Protein AF-A0A1V6HAG7-F1 (afdb_monomer_lite)

Structure (mmCIF, N/CA/C/O backbone):
data_AF-A0A1V6HAG7-F1
#
_entry.id   AF-A0A1V6HAG7-F1
#
loop_
_atom_site.group_PDB
_atom_site.id
_atom_site.type_symbol
_atom_site.label_atom_id
_atom_site.label_alt_id
_atom_site.label_comp_id
_atom_site.label_asym_id
_atom_site.label_entity_id
_atom_site.label_seq_id
_atom_site.pdbx_PDB_ins_code
_atom_site.Cartn_x
_atom_site.Cartn_y
_atom_site.Cartn_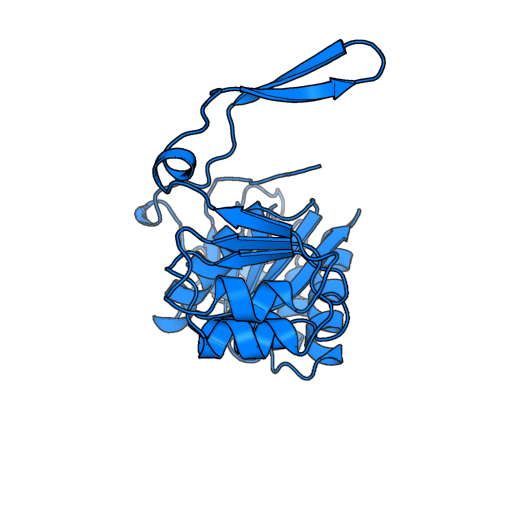z
_atom_site.occupancy
_atom_site.B_iso_or_equiv
_atom_site.auth_seq_id
_atom_site.auth_comp_id
_atom_site.auth_asym_id
_atom_site.auth_atom_id
_atom_site.pdbx_PDB_model_num
ATOM 1 N N . MET A 1 1 ? 1.967 -13.524 -14.802 1.00 94.62 1 MET A N 1
ATOM 2 C CA . MET A 1 1 ? 2.417 -12.164 -14.420 1.00 94.62 1 MET A CA 1
ATOM 3 C C . MET A 1 1 ? 1.521 -11.091 -15.021 1.00 94.62 1 MET A C 1
ATOM 5 O O . MET A 1 1 ? 1.186 -10.148 -14.314 1.00 94.62 1 MET A O 1
ATOM 9 N N . ALA A 1 2 ? 1.073 -11.271 -16.266 1.00 97.88 2 ALA A N 1
ATOM 10 C CA . ALA A 1 2 ? 0.109 -10.406 -16.941 1.00 97.88 2 ALA A CA 1
ATOM 11 C C . ALA A 1 2 ? -1.097 -10.005 -16.071 1.00 97.88 2 ALA A C 1
ATOM 13 O O . ALA A 1 2 ? -1.447 -8.830 -16.020 1.00 97.88 2 ALA A O 1
ATOM 14 N N . GLU A 1 3 ? -1.692 -10.945 -15.329 1.00 98.12 3 GLU A N 1
ATOM 15 C CA . GLU A 1 3 ? -2.790 -10.643 -14.402 1.00 98.12 3 GLU A CA 1
ATOM 16 C C . GLU A 1 3 ? -2.388 -9.638 -13.309 1.00 98.12 3 GLU A C 1
ATOM 18 O O . GLU A 1 3 ? -3.098 -8.664 -13.091 1.00 98.12 3 GLU A O 1
ATOM 23 N N . ALA A 1 4 ? -1.228 -9.813 -12.666 1.00 98.12 4 ALA A N 1
ATOM 24 C CA . ALA A 1 4 ? -0.738 -8.873 -11.656 1.00 98.12 4 ALA A CA 1
ATOM 25 C C . ALA A 1 4 ? -0.495 -7.476 -12.250 1.00 98.12 4 ALA A C 1
ATOM 27 O O . ALA A 1 4 ? -0.837 -6.477 -11.622 1.00 98.12 4 ALA A O 1
ATOM 28 N N . TYR A 1 5 ? 0.030 -7.400 -13.480 1.00 98.25 5 TYR A N 1
ATOM 29 C CA . TYR A 1 5 ? 0.183 -6.126 -14.187 1.00 98.25 5 TYR A CA 1
ATOM 30 C C . TYR A 1 5 ? -1.168 -5.452 -14.456 1.00 98.25 5 TYR A C 1
ATOM 32 O O . TYR A 1 5 ? -1.306 -4.263 -14.183 1.00 98.25 5 TYR A O 1
ATOM 40 N N . ARG A 1 6 ? -2.175 -6.196 -14.941 1.00 98.25 6 ARG A N 1
ATOM 41 C CA . ARG A 1 6 ? -3.526 -5.652 -15.175 1.00 98.25 6 ARG A CA 1
ATOM 42 C C . ARG A 1 6 ? -4.122 -5.093 -13.889 1.00 98.25 6 ARG A C 1
ATOM 44 O O . ARG A 1 6 ? -4.543 -3.946 -13.881 1.00 98.25 6 ARG A O 1
ATOM 51 N N . LYS A 1 7 ? -4.053 -5.854 -12.794 1.00 98.25 7 LYS A N 1
ATOM 52 C CA . LYS A 1 7 ? -4.546 -5.420 -11.480 1.00 98.25 7 LYS A CA 1
ATOM 53 C C . LYS A 1 7 ? -3.837 -4.161 -10.979 1.00 98.25 7 LYS A C 1
ATOM 55 O O . LYS A 1 7 ? -4.490 -3.249 -10.488 1.00 98.25 7 LYS A O 1
ATOM 60 N N . ALA A 1 8 ? -2.513 -4.088 -11.128 1.00 98.12 8 ALA A N 1
ATOM 61 C CA . ALA A 1 8 ? -1.752 -2.897 -10.763 1.00 98.12 8 ALA A CA 1
ATOM 62 C C . ALA A 1 8 ? -2.139 -1.687 -11.631 1.00 98.12 8 ALA A C 1
ATOM 64 O O . ALA A 1 8 ? -2.351 -0.603 -11.094 1.00 98.12 8 ALA A O 1
ATOM 65 N N . TYR A 1 9 ? -2.279 -1.879 -12.947 1.00 97.94 9 TYR A N 1
ATOM 66 C CA . TYR A 1 9 ? -2.692 -0.834 -13.885 1.00 97.94 9 TYR A CA 1
ATOM 67 C C . TYR A 1 9 ? -4.119 -0.327 -13.622 1.00 97.94 9 TYR A C 1
ATOM 69 O O . TYR A 1 9 ? -4.367 0.871 -13.713 1.00 97.94 9 TYR A O 1
ATOM 77 N N . GLU A 1 10 ? -5.042 -1.213 -13.247 1.00 97.62 10 GLU A N 1
ATOM 78 C CA . GLU A 1 10 ? -6.430 -0.864 -12.924 1.00 97.62 10 GLU A CA 1
ATOM 79 C C . GLU A 1 10 ? -6.540 0.082 -11.721 1.00 97.62 10 GLU A C 1
ATOM 81 O O . GLU A 1 10 ? -7.470 0.881 -11.687 1.00 97.62 10 GLU A O 1
ATOM 86 N N . THR A 1 11 ? -5.592 0.049 -10.770 1.00 98.06 11 THR A N 1
ATOM 87 C CA . THR A 1 11 ? -5.546 0.966 -9.607 1.00 98.06 11 THR A CA 1
ATOM 88 C C . THR A 1 11 ? -5.726 2.430 -10.019 1.00 98.06 11 THR A C 1
ATOM 90 O O . THR A 1 11 ? -6.477 3.180 -9.400 1.00 98.06 11 THR A O 1
ATOM 93 N N . ASP A 1 12 ? -5.014 2.833 -11.070 1.00 97.69 12 ASP A N 1
ATOM 94 C CA . ASP A 1 12 ? -5.058 4.163 -11.662 1.00 97.69 12 ASP A CA 1
ATOM 95 C C . ASP A 1 12 ? -4.618 4.039 -13.118 1.00 97.69 12 ASP A C 1
ATOM 97 O O . ASP A 1 12 ? -3.440 3.831 -13.401 1.00 97.69 12 ASP A O 1
ATOM 101 N N . THR A 1 13 ? -5.557 4.162 -14.052 1.00 96.50 13 THR A N 1
ATOM 102 C CA . THR A 1 13 ? -5.266 3.963 -15.477 1.00 96.50 13 THR A CA 1
ATOM 103 C C . THR A 1 13 ? -4.671 5.199 -16.158 1.00 96.50 13 THR A C 1
ATOM 105 O O . THR A 1 13 ? -4.275 5.117 -17.324 1.00 96.50 13 THR A O 1
ATOM 108 N N . GLU A 1 14 ? -4.610 6.343 -15.465 1.00 95.56 14 GLU A N 1
ATOM 109 C CA . GLU A 1 14 ? -4.112 7.618 -15.997 1.00 95.56 14 GLU A CA 1
ATOM 110 C C . GLU A 1 14 ? -2.651 7.883 -15.602 1.00 95.56 14 GLU A C 1
ATOM 112 O O . GLU A 1 14 ? -1.826 8.212 -16.455 1.00 95.56 14 GLU A O 1
ATOM 117 N N . ALA A 1 15 ? -2.312 7.729 -14.319 1.00 94.94 15 ALA A N 1
ATOM 118 C CA . ALA A 1 15 ? -0.989 8.056 -13.777 1.00 94.94 15 ALA A CA 1
ATOM 119 C C . ALA A 1 15 ? 0.197 7.247 -14.356 1.00 94.94 15 ALA A C 1
ATOM 121 O O . ALA A 1 15 ? 1.296 7.799 -14.426 1.00 94.94 15 ALA A O 1
ATOM 122 N N . PRO A 1 16 ? 0.043 5.979 -14.793 1.00 94.06 16 PRO A N 1
ATOM 123 C CA . PRO A 1 16 ? 1.151 5.186 -15.332 1.00 94.06 16 PRO A CA 1
ATOM 124 C C . PRO A 1 16 ? 1.715 5.670 -16.676 1.00 94.06 16 PRO A C 1
ATOM 126 O O . PRO A 1 16 ? 2.726 5.127 -17.129 1.00 94.06 16 PRO A O 1
ATOM 129 N N . PHE A 1 17 ? 1.101 6.657 -17.340 1.00 94.12 17 PHE A N 1
ATOM 130 C CA . PHE A 1 17 ? 1.653 7.239 -18.564 1.00 94.12 17 PHE A CA 1
ATOM 131 C C . PHE A 1 17 ? 2.986 7.949 -18.274 1.00 94.12 17 PHE A C 1
ATOM 133 O O . PHE A 1 17 ? 3.044 8.906 -17.509 1.00 94.12 17 PHE A O 1
ATOM 140 N N . GLY A 1 18 ? 4.069 7.482 -18.899 1.00 94.00 18 GLY A N 1
ATOM 141 C CA . GLY A 1 18 ? 5.434 7.924 -18.589 1.00 94.00 18 GLY A CA 1
ATOM 142 C C . GLY A 1 18 ? 6.008 7.287 -17.321 1.00 94.00 18 GLY A C 1
ATOM 143 O O . GLY A 1 18 ? 7.061 7.694 -16.842 1.00 94.00 18 GLY A O 1
ATOM 144 N N . GLY A 1 19 ? 5.327 6.278 -16.778 1.00 95.88 19 GLY A N 1
ATOM 145 C CA . GLY A 1 19 ? 5.698 5.625 -15.535 1.00 95.88 19 GLY A CA 1
ATOM 146 C C . GLY A 1 19 ? 6.875 4.657 -15.653 1.00 95.88 19 GLY A C 1
ATOM 147 O O . GLY A 1 19 ? 7.455 4.420 -16.721 1.00 95.88 19 GLY A O 1
ATOM 148 N N . ILE A 1 20 ? 7.184 4.063 -14.502 1.00 98.00 20 ILE A N 1
ATOM 149 C CA . ILE A 1 20 ? 8.205 3.036 -14.308 1.00 98.00 20 ILE A CA 1
ATOM 150 C C . ILE A 1 20 ? 7.493 1.741 -13.925 1.00 98.00 20 ILE A C 1
ATOM 152 O O . ILE A 1 20 ? 6.668 1.737 -13.013 1.00 98.00 20 ILE A O 1
ATOM 156 N N . VAL A 1 21 ? 7.826 0.643 -14.600 1.00 97.94 21 VAL A N 1
ATOM 157 C CA . VAL A 1 21 ? 7.318 -0.692 -14.266 1.00 97.94 21 VAL A CA 1
ATOM 158 C C . VAL A 1 21 ? 8.463 -1.543 -13.744 1.00 97.94 21 VAL A C 1
ATOM 160 O O . VAL A 1 21 ? 9.505 -1.653 -14.389 1.00 97.94 21 VAL A O 1
ATOM 163 N N . ILE A 1 22 ? 8.254 -2.165 -12.588 1.00 97.25 22 ILE A N 1
ATOM 164 C CA . ILE A 1 22 ? 9.189 -3.112 -11.981 1.00 97.25 22 ILE A CA 1
ATOM 165 C C . ILE A 1 22 ? 8.466 -4.448 -11.835 1.00 97.25 22 ILE A C 1
ATOM 167 O O . ILE A 1 22 ? 7.352 -4.491 -11.312 1.00 97.25 22 ILE A O 1
ATOM 171 N N . VAL A 1 23 ? 9.087 -5.531 -12.295 1.00 97.12 23 VAL A N 1
ATOM 172 C CA . VAL A 1 23 ? 8.586 -6.901 -12.113 1.00 97.12 23 VAL A CA 1
ATOM 173 C C . VAL A 1 23 ? 9.573 -7.715 -11.289 1.00 97.12 23 VAL A C 1
ATOM 175 O O . VAL A 1 23 ? 10.771 -7.469 -11.338 1.00 97.12 23 VAL A O 1
ATOM 178 N N . ASN A 1 24 ? 9.072 -8.699 -10.541 1.00 95.12 24 ASN A N 1
ATOM 179 C CA . ASN A 1 24 ? 9.872 -9.556 -9.660 1.00 95.12 24 ASN A CA 1
ATOM 180 C C . ASN A 1 24 ? 10.051 -10.986 -10.195 1.00 95.12 24 ASN A C 1
ATOM 182 O O . ASN A 1 24 ? 10.318 -11.908 -9.429 1.00 95.12 24 ASN A O 1
ATOM 186 N N . ARG A 1 25 ? 9.844 -11.193 -11.497 1.00 95.75 25 ARG A N 1
ATOM 187 C CA . ARG A 1 25 ? 10.037 -12.456 -12.228 1.00 95.75 25 ARG A CA 1
ATOM 188 C C . ARG A 1 25 ? 10.546 -12.131 -13.637 1.00 95.75 25 ARG A C 1
ATOM 190 O O . ARG A 1 25 ? 10.358 -10.989 -14.061 1.00 95.75 25 ARG A O 1
ATOM 197 N N . PRO A 1 26 ? 11.182 -13.081 -14.351 1.00 97.00 26 PRO A N 1
ATOM 198 C CA . PRO A 1 26 ? 11.557 -12.883 -15.750 1.00 97.00 26 PRO A CA 1
ATOM 199 C C . PRO A 1 26 ? 10.390 -12.314 -16.561 1.00 97.00 26 PRO A C 1
ATOM 201 O O . PRO A 1 26 ? 9.276 -12.825 -16.458 1.00 97.00 26 PRO A O 1
ATOM 204 N N . LEU A 1 27 ? 10.630 -11.228 -17.303 1.00 98.44 27 LEU A N 1
ATOM 205 C CA . LEU A 1 27 ? 9.587 -10.541 -18.056 1.00 98.44 27 LEU A CA 1
ATOM 206 C C . LEU A 1 27 ? 9.185 -11.367 -19.283 1.00 98.44 27 LEU A C 1
ATOM 208 O O . LEU A 1 27 ? 9.997 -11.500 -20.197 1.00 98.44 27 LEU A O 1
ATOM 212 N N . ASP A 1 28 ? 7.944 -11.862 -19.295 1.00 98.31 28 ASP A N 1
ATOM 213 C CA . ASP A 1 28 ? 7.335 -12.615 -20.397 1.00 98.31 28 ASP A CA 1
ATOM 214 C C . ASP A 1 28 ? 6.752 -11.704 -21.498 1.00 98.31 28 ASP A C 1
ATOM 216 O O . ASP A 1 28 ? 6.479 -10.514 -21.286 1.00 98.31 28 ASP A O 1
ATOM 220 N N . LEU A 1 29 ? 6.566 -12.258 -22.703 1.00 98.12 29 LEU A N 1
ATOM 221 C CA . LEU A 1 29 ? 6.081 -11.505 -23.869 1.00 98.12 29 LEU A CA 1
ATOM 222 C C . LEU A 1 29 ? 4.632 -11.017 -23.707 1.00 98.12 29 LEU A C 1
ATOM 224 O O . LEU A 1 29 ? 4.286 -9.941 -24.204 1.00 98.12 29 LEU A O 1
ATOM 228 N N . GLU A 1 30 ? 3.788 -11.774 -23.004 1.00 98.12 30 GLU A N 1
ATOM 229 C CA . GLU A 1 30 ? 2.392 -11.404 -22.747 1.00 98.12 30 GLU A CA 1
ATOM 230 C C . GLU A 1 30 ? 2.322 -10.108 -21.923 1.00 98.12 30 GLU A C 1
ATOM 232 O O . GLU A 1 30 ? 1.703 -9.121 -22.326 1.00 98.12 30 GLU A O 1
ATOM 237 N N . THR A 1 31 ? 3.032 -10.076 -20.799 1.00 98.38 31 THR A N 1
ATOM 238 C CA . THR A 1 31 ? 3.127 -8.930 -19.895 1.00 98.38 31 THR A CA 1
ATOM 239 C C . THR A 1 31 ? 3.835 -7.765 -20.580 1.00 98.38 31 THR A C 1
ATOM 241 O O . THR A 1 31 ? 3.363 -6.631 -20.502 1.00 98.38 31 THR A O 1
ATOM 244 N N . ALA A 1 32 ? 4.924 -8.025 -21.310 1.00 98.12 32 ALA A N 1
ATOM 245 C CA . ALA A 1 32 ? 5.619 -7.005 -22.092 1.00 98.12 32 ALA A CA 1
ATOM 246 C C . ALA A 1 32 ? 4.696 -6.337 -23.122 1.00 98.12 32 ALA A C 1
ATOM 248 O O . ALA A 1 32 ? 4.765 -5.121 -23.315 1.00 98.12 32 ALA A O 1
ATOM 249 N N . THR A 1 33 ? 3.807 -7.107 -23.755 1.00 97.88 33 THR A N 1
ATOM 250 C CA . THR A 1 33 ? 2.808 -6.586 -24.697 1.00 97.88 33 THR A CA 1
ATOM 251 C C . THR A 1 33 ? 1.827 -5.649 -24.003 1.00 97.88 33 THR A C 1
ATOM 253 O O . THR A 1 33 ? 1.566 -4.561 -24.516 1.00 97.88 33 THR A O 1
ATOM 256 N N . LEU A 1 34 ? 1.344 -6.015 -22.811 1.00 97.88 34 LEU A N 1
ATOM 257 C CA . LEU A 1 34 ? 0.463 -5.155 -22.017 1.00 97.88 34 LEU A CA 1
ATOM 258 C C . LEU A 1 34 ? 1.147 -3.849 -21.609 1.00 97.88 34 LEU A C 1
ATOM 260 O O . LEU A 1 34 ? 0.578 -2.783 -21.831 1.00 97.88 34 LEU A O 1
ATOM 264 N N . ILE A 1 35 ? 2.386 -3.920 -21.110 1.00 97.06 35 ILE A N 1
ATOM 265 C CA . ILE A 1 35 ? 3.185 -2.730 -20.778 1.00 97.06 35 ILE A CA 1
ATOM 266 C C . ILE A 1 35 ? 3.370 -1.846 -22.016 1.00 97.06 35 ILE A C 1
ATOM 268 O O . ILE A 1 35 ? 3.290 -0.624 -21.942 1.00 97.06 35 ILE A O 1
ATOM 272 N N . ASN A 1 36 ? 3.587 -2.450 -23.186 1.00 95.88 36 ASN A N 1
ATOM 273 C CA . ASN A 1 36 ? 3.845 -1.717 -24.420 1.00 95.88 36 ASN A CA 1
ATOM 274 C C . ASN A 1 36 ? 2.624 -0.981 -25.000 1.00 95.88 36 ASN A C 1
ATOM 276 O O . ASN A 1 36 ? 2.814 -0.098 -25.842 1.00 95.88 36 ASN A O 1
ATOM 280 N N . ASN A 1 37 ? 1.408 -1.303 -24.551 1.00 94.94 37 ASN A N 1
ATOM 281 C CA . ASN A 1 37 ? 0.197 -0.566 -24.925 1.00 94.94 37 ASN A CA 1
ATOM 282 C C . ASN A 1 37 ? 0.165 0.848 -24.330 1.00 94.94 37 ASN A C 1
ATOM 284 O O . ASN A 1 37 ? -0.592 1.696 -24.797 1.00 94.94 37 ASN A O 1
ATOM 288 N N . ILE A 1 38 ? 1.011 1.112 -23.335 1.00 94.00 38 ILE A N 1
ATOM 289 C CA . ILE A 1 38 ? 1.117 2.389 -22.645 1.00 94.00 38 ILE A CA 1
ATOM 290 C C . ILE A 1 38 ? 2.524 2.936 -22.867 1.00 94.00 38 ILE A C 1
ATOM 292 O O . ILE A 1 38 ? 3.506 2.206 -23.043 1.00 94.00 38 ILE A O 1
ATOM 296 N N . PHE A 1 39 ? 2.644 4.258 -22.906 1.00 94.62 39 PHE A N 1
ATOM 297 C CA . PHE A 1 39 ? 3.960 4.871 -22.859 1.00 94.62 39 PHE A CA 1
ATOM 298 C C . PHE A 1 39 ? 4.580 4.623 -21.474 1.00 94.62 39 PHE A C 1
ATOM 300 O O . PHE A 1 39 ? 4.105 5.153 -20.476 1.00 94.62 39 PHE A O 1
ATOM 307 N N . THR A 1 40 ? 5.638 3.815 -21.425 1.00 96.38 40 THR A N 1
ATOM 308 C CA . THR A 1 40 ? 6.390 3.475 -20.206 1.00 96.38 40 THR A CA 1
ATOM 309 C C . THR A 1 40 ? 7.852 3.824 -20.430 1.00 96.38 40 THR A C 1
ATOM 311 O O . THR A 1 40 ? 8.455 3.342 -21.398 1.00 96.38 40 THR A O 1
ATOM 314 N N . GLU A 1 41 ? 8.413 4.657 -19.553 1.00 96.69 41 GLU A N 1
ATOM 315 C CA . GLU A 1 41 ? 9.782 5.155 -19.693 1.00 96.69 41 GLU A CA 1
ATOM 316 C C . GLU A 1 41 ? 10.822 4.103 -19.328 1.00 96.69 41 GLU A C 1
ATOM 318 O O . GLU A 1 41 ? 11.815 3.948 -20.043 1.00 96.69 41 GLU A O 1
ATOM 323 N N . ILE A 1 42 ? 10.600 3.396 -18.218 1.00 98.19 42 ILE A N 1
ATOM 324 C CA . ILE A 1 42 ? 11.563 2.452 -17.652 1.00 98.19 42 ILE A CA 1
ATOM 325 C C . ILE A 1 42 ? 10.858 1.137 -17.329 1.00 98.19 42 ILE A C 1
ATOM 327 O O . ILE A 1 42 ? 9.807 1.130 -16.690 1.00 98.19 42 ILE A O 1
ATOM 331 N N . ILE A 1 43 ? 11.460 0.028 -17.752 1.00 98.31 43 ILE A N 1
ATOM 332 C CA . ILE A 1 43 ? 11.069 -1.321 -17.342 1.00 98.31 43 ILE A CA 1
ATOM 333 C C . ILE A 1 43 ? 12.259 -1.963 -16.639 1.00 98.31 43 ILE A C 1
ATOM 335 O O . ILE A 1 43 ? 13.350 -2.033 -17.206 1.00 98.31 43 ILE A O 1
ATOM 339 N N . ILE A 1 44 ? 12.036 -2.423 -15.413 1.00 97.94 44 ILE A N 1
ATOM 340 C CA . ILE A 1 44 ? 13.039 -3.053 -14.558 1.00 97.94 44 ILE A CA 1
ATOM 341 C C . ILE A 1 44 ? 12.608 -4.499 -14.300 1.00 97.94 44 ILE A C 1
ATOM 343 O O . ILE A 1 44 ? 11.498 -4.737 -13.824 1.00 97.94 44 ILE A O 1
ATOM 347 N N . ALA A 1 45 ? 13.462 -5.465 -14.631 1.00 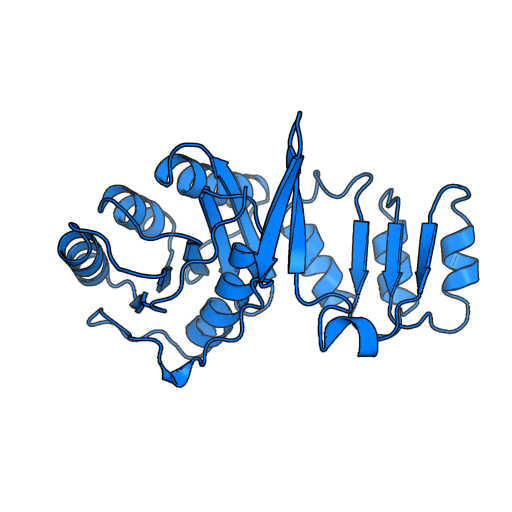97.38 45 ALA A N 1
ATOM 348 C CA . ALA A 1 45 ? 13.156 -6.889 -14.498 1.00 97.38 45 ALA A CA 1
ATOM 349 C C . ALA A 1 45 ? 14.402 -7.692 -14.092 1.00 97.38 45 ALA A C 1
ATOM 351 O O . ALA A 1 45 ? 15.514 -7.300 -14.453 1.00 97.38 45 ALA A O 1
ATOM 352 N N . PRO A 1 46 ? 14.246 -8.831 -13.392 1.00 96.62 46 PRO A N 1
ATOM 353 C CA . PRO A 1 46 ? 15.371 -9.690 -13.033 1.00 96.62 46 PRO A CA 1
ATOM 354 C C . PRO A 1 46 ? 15.873 -10.535 -14.208 1.00 96.62 46 PRO A C 1
ATOM 356 O O . PRO A 1 46 ? 16.905 -11.174 -14.114 1.00 96.62 46 PRO A O 1
ATOM 359 N N . ALA A 1 47 ? 15.109 -10.599 -15.297 1.00 97.12 47 ALA A N 1
ATOM 360 C CA . ALA A 1 47 ? 15.487 -11.185 -16.575 1.00 97.12 47 ALA A CA 1
ATOM 361 C C . ALA A 1 47 ? 14.445 -10.775 -17.623 1.00 97.12 47 ALA A C 1
ATOM 363 O O . ALA A 1 47 ? 13.336 -10.360 -17.278 1.00 97.12 47 ALA A O 1
ATOM 364 N N . PHE A 1 48 ? 14.781 -10.937 -18.898 1.00 98.06 48 PHE A N 1
ATOM 365 C CA . PHE A 1 48 ? 13.849 -10.809 -20.015 1.00 98.06 48 PHE A CA 1
ATOM 366 C C . PHE A 1 48 ? 13.829 -12.142 -20.760 1.00 98.06 48 PHE A C 1
ATOM 368 O O . PHE A 1 48 ? 14.892 -12.672 -21.083 1.00 98.06 48 PHE A O 1
ATOM 375 N N . GLU A 1 49 ? 12.642 -12.688 -21.013 1.00 97.88 49 GLU A N 1
ATOM 376 C CA . GLU A 1 49 ? 12.501 -13.906 -21.814 1.00 97.88 49 GLU A CA 1
ATOM 377 C C . GLU A 1 49 ? 12.963 -13.685 -23.272 1.00 97.88 49 GLU A C 1
ATOM 379 O O . GLU A 1 49 ? 13.129 -12.532 -23.704 1.00 97.88 49 GLU A O 1
ATOM 384 N N . PRO A 1 50 ? 13.192 -14.764 -24.053 1.00 97.00 50 PRO A N 1
ATOM 385 C CA . PRO A 1 50 ? 13.525 -14.650 -25.470 1.00 97.00 50 PRO A CA 1
ATOM 386 C C . PRO A 1 50 ? 12.576 -13.702 -26.214 1.00 97.00 50 PRO A C 1
ATOM 388 O O . PRO A 1 50 ? 11.384 -13.637 -25.925 1.00 97.00 50 PRO A O 1
ATOM 391 N N . ASP A 1 51 ? 13.125 -12.927 -27.148 1.00 94.94 51 ASP A N 1
ATOM 392 C CA . ASP A 1 51 ? 12.415 -11.946 -27.984 1.00 94.94 51 ASP A CA 1
ATOM 393 C C . ASP A 1 51 ? 11.772 -10.744 -27.257 1.00 94.94 51 ASP A C 1
ATOM 395 O O . ASP A 1 51 ? 11.459 -9.739 -27.903 1.00 94.94 51 ASP A O 1
ATOM 399 N N . VAL A 1 52 ? 11.647 -10.757 -25.924 1.00 97.94 52 VAL A N 1
ATOM 400 C CA . VAL A 1 52 ? 11.031 -9.660 -25.153 1.00 97.94 52 VAL A CA 1
ATOM 401 C C . VAL A 1 52 ? 11.836 -8.372 -25.262 1.00 97.94 52 VAL A C 1
ATOM 403 O O . VAL A 1 52 ? 11.278 -7.296 -25.487 1.00 97.94 52 VAL A O 1
ATOM 406 N N . THR A 1 53 ? 13.160 -8.467 -25.157 1.00 96.69 53 THR A N 1
ATOM 407 C CA . THR A 1 53 ? 14.046 -7.303 -25.283 1.00 96.69 53 THR A CA 1
ATOM 408 C C . THR A 1 53 ? 13.910 -6.648 -26.661 1.00 96.69 53 THR A C 1
ATOM 410 O O . THR A 1 53 ? 13.741 -5.431 -26.751 1.00 96.69 53 THR A O 1
ATOM 413 N N . GLU A 1 54 ? 13.924 -7.438 -27.737 1.00 96.44 54 GLU A N 1
ATOM 414 C CA . GLU A 1 54 ? 13.793 -6.929 -29.108 1.00 96.44 54 GLU A CA 1
ATOM 415 C C . GLU A 1 54 ? 12.395 -6.361 -29.378 1.00 96.44 54 GLU A C 1
ATOM 417 O O . GLU A 1 54 ? 12.250 -5.307 -30.003 1.00 96.44 54 GLU A O 1
ATOM 422 N N . PHE A 1 55 ? 11.354 -6.987 -28.824 1.00 97.75 55 PHE A N 1
ATOM 423 C CA . PHE A 1 55 ? 10.001 -6.444 -28.846 1.00 97.75 55 PHE A CA 1
ATOM 424 C C . PHE A 1 55 ? 9.920 -5.070 -28.163 1.00 97.75 55 PHE A C 1
ATOM 426 O O . PHE A 1 55 ? 9.381 -4.120 -28.740 1.00 97.75 55 PHE A O 1
ATOM 433 N N . LEU A 1 56 ? 10.483 -4.933 -26.959 1.00 96.94 56 LEU A N 1
ATOM 434 C CA . LEU A 1 56 ? 10.408 -3.702 -26.173 1.00 96.94 56 LEU A CA 1
ATOM 435 C C . LEU A 1 56 ? 11.283 -2.573 -26.738 1.00 96.94 56 LEU A C 1
ATOM 437 O O . LEU A 1 56 ? 10.896 -1.406 -26.613 1.00 96.94 56 LEU A O 1
ATOM 441 N N . LYS A 1 57 ? 12.403 -2.900 -27.400 1.00 94.50 57 LYS A N 1
ATOM 442 C CA . LYS A 1 57 ? 13.305 -1.947 -28.078 1.00 94.50 57 LYS A CA 1
ATOM 443 C C . LYS A 1 57 ? 12.679 -1.240 -29.283 1.00 94.50 57 LYS A C 1
ATOM 445 O O . LYS A 1 57 ? 13.199 -0.215 -29.721 1.00 94.50 57 LYS A O 1
ATOM 450 N N . LYS A 1 58 ? 11.527 -1.705 -29.786 1.00 92.19 58 LYS A N 1
ATOM 451 C CA . LYS A 1 58 ? 10.758 -0.995 -30.830 1.00 92.19 58 LYS A CA 1
ATOM 452 C C . LYS A 1 58 ? 10.408 0.447 -30.425 1.00 92.19 58 LYS A C 1
ATOM 454 O O . LYS A 1 58 ? 10.202 1.299 -31.289 1.00 92.19 58 LYS A O 1
ATOM 459 N N . LYS A 1 59 ? 10.359 0.750 -29.121 1.00 93.06 59 LYS A N 1
ATOM 460 C CA . LYS A 1 59 ? 10.236 2.113 -28.580 1.00 93.06 59 LYS A CA 1
ATOM 461 C C . LYS A 1 59 ? 11.627 2.670 -28.243 1.00 93.06 59 LYS A C 1
ATOM 463 O O . LYS A 1 59 ? 12.174 2.363 -27.190 1.00 93.06 59 LYS A O 1
ATOM 468 N N . LYS A 1 60 ? 12.167 3.539 -29.110 1.00 91.12 60 LYS A N 1
ATOM 469 C CA . LYS A 1 60 ? 13.562 4.036 -29.046 1.00 91.12 60 LYS A CA 1
ATOM 470 C C . LYS A 1 60 ? 13.988 4.665 -27.709 1.00 91.12 60 LYS A C 1
ATOM 472 O O . LYS A 1 60 ? 15.148 4.546 -27.343 1.00 91.12 60 LYS A O 1
ATOM 477 N N . ASN A 1 61 ? 13.074 5.321 -26.991 1.00 93.88 61 ASN A N 1
ATOM 478 C CA . ASN A 1 61 ? 13.398 6.064 -25.762 1.00 93.88 61 ASN A CA 1
ATOM 479 C C . ASN A 1 61 ? 13.191 5.248 -24.471 1.00 93.88 61 ASN A C 1
ATOM 481 O O . ASN A 1 61 ? 13.413 5.768 -23.376 1.00 93.88 61 ASN A O 1
ATOM 485 N N . ARG A 1 62 ? 12.729 3.995 -24.577 1.00 96.44 62 ARG A N 1
ATOM 486 C CA . ARG A 1 62 ? 12.465 3.142 -23.416 1.00 96.44 62 ARG A CA 1
ATOM 487 C C . ARG A 1 62 ? 13.777 2.621 -22.835 1.00 96.44 62 ARG A C 1
ATOM 489 O O . ARG A 1 62 ? 14.609 2.073 -23.554 1.00 96.44 62 ARG A O 1
ATOM 496 N N . ARG A 1 63 ? 13.926 2.739 -21.519 1.00 98.00 63 ARG A N 1
ATOM 497 C CA . ARG A 1 63 ? 15.046 2.188 -20.751 1.00 98.00 63 ARG A CA 1
ATOM 498 C C . ARG A 1 63 ? 14.661 0.806 -20.226 1.00 98.00 63 ARG A C 1
ATOM 500 O O . ARG A 1 63 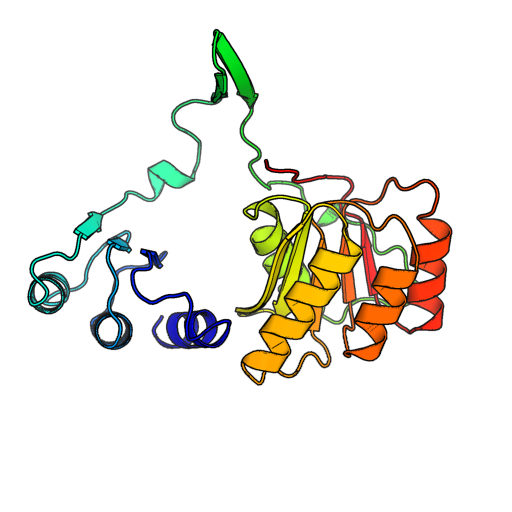? 13.634 0.659 -19.570 1.00 98.00 63 ARG A O 1
ATOM 507 N N . LEU A 1 64 ? 15.474 -0.201 -20.530 1.00 98.00 64 LEU A N 1
ATOM 508 C CA . LEU A 1 64 ? 15.327 -1.561 -20.008 1.00 98.00 64 LEU A CA 1
ATOM 509 C C . LEU A 1 64 ? 16.469 -1.811 -19.028 1.00 98.00 64 LEU A C 1
ATOM 511 O O . LEU A 1 64 ? 17.632 -1.673 -19.405 1.00 98.00 64 LEU A O 1
ATOM 515 N N . ILE A 1 65 ? 16.140 -2.131 -17.781 1.00 97.50 65 ILE A N 1
ATOM 516 C CA . ILE A 1 65 ? 17.113 -2.348 -16.711 1.00 97.50 65 ILE A CA 1
ATOM 517 C C . ILE A 1 65 ? 16.980 -3.785 -16.223 1.00 97.50 65 ILE A C 1
ATOM 519 O O . ILE A 1 65 ? 15.905 -4.228 -15.823 1.00 97.50 65 ILE A O 1
ATOM 523 N N . HIS A 1 66 ? 18.101 -4.491 -16.253 1.00 95.94 66 HIS A N 1
ATOM 524 C CA . HIS A 1 66 ? 18.264 -5.764 -15.576 1.00 95.94 66 HIS A CA 1
ATOM 525 C C . HIS A 1 66 ? 18.733 -5.518 -14.139 1.00 95.94 66 HIS A C 1
ATOM 527 O O . HIS A 1 66 ? 19.630 -4.695 -13.935 1.00 95.94 66 HIS A O 1
ATOM 533 N N . TYR A 1 67 ? 18.152 -6.211 -13.160 1.00 94.50 67 TYR A N 1
ATOM 534 C CA . TYR A 1 67 ? 18.619 -6.168 -11.773 1.00 94.50 67 TYR A CA 1
ATOM 535 C C . TYR A 1 67 ? 18.853 -7.574 -11.218 1.00 94.50 67 TYR A C 1
ATOM 537 O O . TYR A 1 67 ? 18.145 -8.513 -11.559 1.00 94.50 67 TYR A O 1
ATOM 545 N N . GLU A 1 68 ? 19.819 -7.700 -10.316 1.00 90.94 68 GLU A N 1
ATOM 546 C CA . GLU A 1 68 ? 20.101 -8.948 -9.605 1.00 90.94 68 GLU A CA 1
ATOM 547 C C . GLU A 1 68 ? 19.296 -9.008 -8.302 1.00 90.94 68 GLU A C 1
ATOM 549 O O . GLU A 1 68 ? 19.282 -8.040 -7.538 1.00 90.94 68 GLU A O 1
ATOM 554 N N . PHE A 1 69 ? 18.664 -10.147 -7.995 1.00 85.50 69 PHE A N 1
ATOM 555 C CA . PHE A 1 69 ? 17.902 -10.313 -6.745 1.00 85.50 69 PHE A CA 1
ATOM 556 C C . PHE A 1 69 ? 18.744 -10.105 -5.486 1.00 85.50 69 PHE A C 1
ATOM 558 O O . PHE A 1 69 ? 18.222 -9.626 -4.482 1.00 85.50 69 PHE A O 1
ATOM 565 N N . SER A 1 70 ? 20.042 -10.404 -5.550 1.00 84.31 70 SER A N 1
ATOM 566 C CA . SER A 1 70 ? 20.982 -10.190 -4.445 1.00 84.31 70 SER A CA 1
ATOM 567 C C . SER A 1 70 ? 21.055 -8.726 -3.995 1.00 84.31 70 SER A C 1
ATOM 569 O O . SER A 1 70 ? 21.365 -8.459 -2.837 1.00 84.31 70 SER A O 1
ATOM 571 N N . LEU A 1 71 ? 20.704 -7.771 -4.865 1.00 80.81 71 LEU A N 1
ATOM 572 C CA . LEU A 1 71 ? 20.629 -6.346 -4.525 1.00 80.81 71 LEU A CA 1
ATOM 573 C C . LEU A 1 71 ? 19.422 -5.995 -3.641 1.00 80.81 71 LEU A C 1
ATOM 575 O O . LEU A 1 71 ? 19.390 -4.907 -3.072 1.00 80.81 71 LEU A O 1
ATOM 579 N N . LEU A 1 72 ? 18.427 -6.882 -3.545 1.00 79.44 72 LEU A N 1
ATOM 580 C CA . LEU A 1 72 ? 17.213 -6.672 -2.752 1.00 79.44 72 LEU A CA 1
ATOM 581 C C . LEU A 1 72 ? 17.302 -7.273 -1.345 1.00 79.44 72 LEU A C 1
ATOM 583 O O . LEU A 1 72 ? 16.504 -6.905 -0.489 1.00 79.44 72 LEU A O 1
ATOM 587 N N . GLU A 1 73 ? 18.239 -8.193 -1.091 1.00 75.88 73 GLU A N 1
ATOM 588 C CA . GLU A 1 73 ? 18.337 -8.877 0.207 1.00 75.88 73 GLU A CA 1
ATOM 589 C C . GLU A 1 73 ? 18.781 -7.934 1.322 1.00 75.88 73 GLU A C 1
ATOM 591 O O . GLU A 1 73 ? 18.253 -7.982 2.435 1.00 75.88 73 GLU A O 1
ATOM 596 N N . LYS A 1 74 ? 19.771 -7.084 1.032 1.00 74.75 74 LYS A N 1
ATOM 597 C CA . LYS A 1 74 ? 20.280 -6.076 1.959 1.00 74.75 74 LYS A CA 1
ATOM 598 C C . LYS A 1 74 ? 20.726 -4.837 1.193 1.00 74.75 74 LYS A C 1
ATOM 600 O O . LYS A 1 74 ? 21.369 -4.973 0.150 1.00 74.75 74 LYS A O 1
ATOM 605 N N . PRO A 1 75 ? 20.468 -3.635 1.731 1.00 78.38 75 PRO A N 1
ATOM 606 C CA . PRO A 1 75 ? 21.080 -2.429 1.208 1.00 78.38 75 PRO A CA 1
ATOM 607 C C . PRO A 1 75 ? 22.602 -2.584 1.154 1.00 78.38 75 PRO A C 1
ATOM 609 O O . PRO A 1 75 ? 23.227 -2.957 2.148 1.00 78.38 75 PRO A O 1
ATOM 612 N N . LEU A 1 76 ? 23.207 -2.270 0.004 1.00 81.81 76 LEU A N 1
ATOM 613 C CA . LEU A 1 76 ? 24.670 -2.286 -0.149 1.00 81.81 76 LEU A CA 1
ATOM 614 C C . LEU A 1 76 ? 25.356 -1.349 0.858 1.00 81.81 76 LEU A C 1
ATOM 616 O O . LEU A 1 76 ? 26.448 -1.636 1.340 1.00 81.81 76 LEU A O 1
ATOM 620 N N . ASN A 1 77 ? 24.696 -0.235 1.183 1.00 85.62 77 ASN A N 1
ATOM 621 C CA . ASN A 1 77 ? 25.056 0.648 2.282 1.00 85.62 77 ASN A CA 1
ATOM 622 C C . ASN A 1 77 ? 23.973 0.552 3.356 1.00 85.62 77 ASN A C 1
ATOM 624 O O . ASN A 1 77 ? 22.816 0.821 3.052 1.00 85.62 77 ASN A O 1
ATOM 628 N N . HIS A 1 78 ? 24.342 0.220 4.594 1.00 88.94 78 HIS A N 1
ATOM 629 C CA . HIS A 1 78 ? 23.400 0.137 5.716 1.00 88.94 78 HIS A CA 1
ATOM 630 C C . HIS A 1 78 ? 22.771 1.491 6.083 1.00 88.94 78 HIS A C 1
ATOM 632 O O . HIS A 1 78 ? 21.723 1.504 6.722 1.00 88.94 78 HIS A O 1
ATOM 638 N N . LEU A 1 79 ? 23.364 2.604 5.633 1.00 93.62 79 LEU A N 1
ATOM 639 C CA . LEU A 1 79 ? 22.845 3.950 5.849 1.00 93.62 79 LEU A CA 1
ATOM 640 C C . LEU A 1 79 ? 22.096 4.482 4.621 1.00 93.62 79 LEU A C 1
ATOM 642 O O . LEU A 1 79 ? 22.628 4.506 3.506 1.00 93.62 79 LEU A O 1
ATOM 646 N N . GLU A 1 80 ? 20.892 4.997 4.852 1.00 93.38 80 GLU A N 1
ATOM 647 C CA . GLU A 1 80 ? 20.201 5.919 3.960 1.00 93.38 80 GLU A CA 1
ATOM 648 C C . GL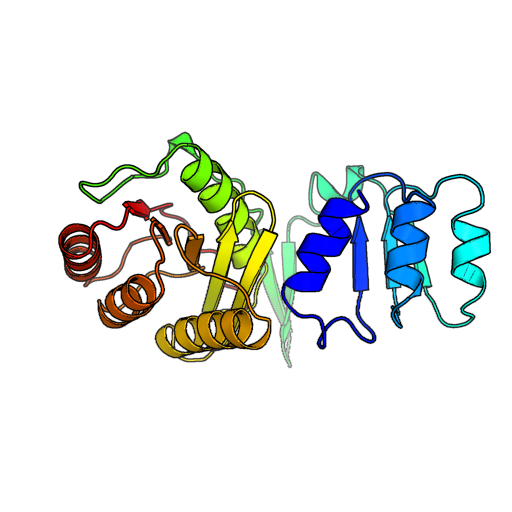U A 1 80 ? 20.697 7.348 4.232 1.00 93.38 80 GLU A C 1
ATOM 650 O O . GLU A 1 80 ? 20.644 7.844 5.360 1.00 93.38 80 GLU A O 1
ATOM 655 N N . ILE A 1 81 ? 21.167 8.028 3.183 1.00 94.88 81 ILE A N 1
ATOM 656 C CA . ILE A 1 81 ? 21.662 9.406 3.264 1.00 94.88 81 ILE A CA 1
ATOM 657 C C . ILE A 1 81 ? 20.612 10.375 2.714 1.00 94.88 81 ILE A C 1
ATOM 659 O O . ILE A 1 81 ? 20.154 10.233 1.578 1.00 94.88 81 ILE A O 1
ATOM 663 N N . LYS A 1 82 ? 20.263 11.402 3.496 1.00 94.12 82 LYS A N 1
ATOM 664 C CA . LYS A 1 82 ? 19.414 12.527 3.070 1.00 94.12 82 LYS A CA 1
ATOM 665 C C . LYS A 1 82 ? 20.240 13.804 3.010 1.00 94.12 82 LYS A C 1
ATOM 667 O O . LYS A 1 82 ? 20.692 14.301 4.038 1.00 94.12 82 LYS A O 1
ATOM 672 N N . THR A 1 83 ? 20.432 14.343 1.810 1.00 96.12 83 THR A N 1
ATOM 673 C CA . THR A 1 83 ? 21.173 15.593 1.602 1.00 96.12 83 THR A CA 1
ATOM 674 C C . THR A 1 83 ? 20.349 16.807 2.037 1.00 96.12 83 THR A C 1
ATOM 676 O O . THR A 1 83 ? 19.158 16.901 1.749 1.00 96.12 83 THR A O 1
ATOM 679 N N . LEU A 1 84 ? 21.008 17.749 2.705 1.00 95.31 84 LEU A N 1
ATOM 680 C CA . LEU A 1 84 ? 20.493 19.045 3.142 1.00 95.31 84 LEU A CA 1
ATOM 681 C C . LEU A 1 84 ? 21.350 20.162 2.529 1.00 95.31 84 LEU A C 1
ATOM 683 O O . LEU A 1 84 ? 22.463 19.913 2.072 1.00 95.31 84 LEU A O 1
ATOM 687 N N . THR A 1 85 ? 20.879 21.410 2.586 1.00 96.31 85 THR A N 1
ATOM 688 C CA . THR A 1 85 ? 21.590 22.573 2.016 1.00 96.31 85 THR A CA 1
ATOM 689 C C . THR A 1 85 ? 23.047 22.687 2.478 1.00 96.31 85 THR A C 1
ATOM 691 O O . THR A 1 85 ? 23.907 23.066 1.690 1.00 96.31 85 THR A O 1
ATOM 694 N N . CYS A 1 86 ? 23.330 22.338 3.737 1.00 96.12 86 CYS A N 1
ATOM 695 C CA . CYS A 1 86 ? 24.653 22.494 4.350 1.00 96.12 86 CYS A CA 1
ATOM 696 C C . CYS A 1 86 ? 25.237 21.180 4.902 1.00 96.12 86 CYS A C 1
ATOM 698 O O . CYS A 1 86 ? 26.127 21.221 5.747 1.00 96.12 86 CYS A O 1
ATOM 700 N N . GLY A 1 87 ? 24.728 20.015 4.489 1.00 96.81 87 GLY A N 1
ATOM 701 C CA . GLY A 1 87 ? 25.193 18.736 5.031 1.00 96.81 87 GLY A CA 1
ATOM 702 C C . GLY A 1 87 ? 24.319 17.552 4.639 1.00 96.81 87 GLY A C 1
ATOM 703 O O . GLY A 1 87 ? 23.657 17.571 3.605 1.00 96.81 87 GLY A O 1
ATOM 704 N N . TYR A 1 88 ? 24.310 16.512 5.467 1.00 97.31 88 TYR A N 1
ATOM 705 C CA . TYR A 1 88 ? 23.435 15.359 5.289 1.00 97.31 88 TYR A CA 1
ATOM 706 C C . TYR A 1 88 ? 23.022 14.762 6.634 1.00 97.31 88 TYR A C 1
ATOM 708 O O . TYR A 1 88 ? 23.713 14.924 7.639 1.00 97.31 88 TYR A O 1
ATOM 716 N N . LEU A 1 89 ? 21.895 14.058 6.630 1.00 96.88 89 LEU A N 1
ATOM 717 C CA . LEU A 1 89 ? 21.513 13.119 7.678 1.00 96.88 89 LEU A CA 1
ATOM 718 C C . LEU A 1 89 ? 21.808 11.702 7.194 1.00 96.88 89 LEU A C 1
ATOM 720 O O . LEU A 1 89 ? 21.675 11.415 6.003 1.00 96.88 89 LEU A O 1
ATOM 724 N N . ALA A 1 90 ? 22.197 10.835 8.120 1.00 96.50 90 ALA A N 1
ATOM 725 C CA . ALA A 1 90 ? 22.373 9.412 7.889 1.00 96.50 90 ALA A CA 1
ATOM 726 C C . ALA A 1 90 ? 21.517 8.647 8.900 1.00 96.50 90 ALA A C 1
ATOM 728 O O . ALA A 1 90 ? 21.537 8.971 10.087 1.00 96.50 90 ALA A O 1
ATOM 729 N N . GLN A 1 91 ? 20.766 7.664 8.423 1.00 95.56 91 GLN A N 1
ATOM 730 C CA . GLN A 1 91 ? 19.914 6.802 9.241 1.00 95.56 91 GLN A CA 1
ATOM 731 C C . GLN A 1 91 ? 19.962 5.374 8.705 1.00 95.56 91 GLN A C 1
ATOM 733 O O . GLN A 1 91 ? 20.293 5.180 7.538 1.00 95.56 91 GLN A O 1
ATOM 738 N N . ASP A 1 92 ? 19.619 4.386 9.525 1.00 94.25 92 ASP A N 1
ATOM 739 C CA . ASP A 1 92 ? 19.430 3.021 9.032 1.00 94.25 92 ASP A CA 1
ATOM 740 C C . ASP A 1 92 ? 18.249 2.956 8.051 1.00 94.25 92 ASP A C 1
ATOM 742 O O . ASP A 1 92 ? 17.304 3.747 8.129 1.00 94.25 92 ASP A O 1
ATOM 746 N N . TRP A 1 93 ? 18.291 2.004 7.118 1.00 92.31 93 TRP A N 1
ATOM 747 C CA . TRP A 1 93 ? 17.159 1.755 6.226 1.00 92.31 93 TRP A CA 1
ATOM 748 C C . TRP A 1 93 ? 15.947 1.214 6.985 1.00 92.31 93 TRP A C 1
ATOM 750 O O . TRP A 1 93 ? 16.058 0.282 7.780 1.00 92.31 93 TRP A O 1
ATOM 760 N N . ASP A 1 94 ? 14.771 1.734 6.646 1.00 92.75 94 ASP A N 1
ATOM 761 C CA . ASP A 1 94 ? 13.497 1.139 7.034 1.00 92.75 94 ASP A CA 1
ATOM 762 C C . ASP A 1 94 ? 13.189 -0.064 6.123 1.00 92.75 94 ASP A C 1
ATOM 764 O O . ASP A 1 94 ? 12.844 0.101 4.950 1.00 92.75 94 ASP A O 1
ATOM 768 N N . LEU A 1 95 ? 13.404 -1.279 6.639 1.00 88.44 95 LEU A N 1
ATOM 769 C CA . LEU A 1 95 ? 13.347 -2.526 5.865 1.00 88.44 95 LEU A CA 1
ATOM 770 C C . LEU A 1 95 ? 11.995 -3.250 5.917 1.00 88.44 95 LEU A C 1
ATOM 772 O O . LEU A 1 95 ? 11.866 -4.271 5.243 1.00 88.44 95 LEU A O 1
ATOM 776 N N . VAL A 1 96 ? 11.010 -2.751 6.680 1.00 90.69 96 VAL A N 1
ATOM 777 C CA . VAL A 1 96 ? 9.660 -3.352 6.801 1.00 90.69 96 VAL A CA 1
ATOM 778 C C . VAL A 1 96 ? 9.748 -4.868 7.046 1.00 90.69 96 VAL A C 1
ATOM 780 O O . VAL A 1 96 ? 9.324 -5.697 6.235 1.00 90.69 96 VAL A O 1
ATOM 783 N N . ASN A 1 97 ? 10.438 -5.236 8.125 1.00 87.50 97 ASN A N 1
ATOM 784 C CA . ASN A 1 97 ? 10.828 -6.610 8.448 1.00 87.50 97 ASN A CA 1
ATOM 785 C C . ASN A 1 97 ? 10.295 -7.081 9.809 1.00 87.50 97 ASN A C 1
ATOM 787 O O . ASN A 1 97 ? 10.756 -8.093 10.343 1.00 87.50 97 ASN A O 1
ATOM 791 N N . GLU A 1 98 ? 9.338 -6.351 10.376 1.00 90.38 98 GLU A N 1
ATOM 792 C CA . GLU A 1 98 ? 8.644 -6.742 11.590 1.00 90.38 98 GLU A CA 1
ATOM 793 C C . GLU A 1 98 ? 7.908 -8.079 11.429 1.00 90.38 98 GLU A C 1
ATOM 795 O O . GLU A 1 98 ? 7.331 -8.404 10.390 1.00 90.38 98 GLU A O 1
ATOM 800 N N . SER A 1 99 ? 7.942 -8.870 12.499 1.00 93.06 99 SER A N 1
ATOM 801 C CA . SER A 1 99 ? 7.272 -10.165 12.569 1.00 93.06 99 SER A CA 1
ATOM 802 C C . SER A 1 99 ? 5.764 -9.959 12.729 1.00 93.06 99 SER A C 1
ATOM 804 O O . SER A 1 99 ? 5.310 -9.284 13.657 1.00 93.06 99 SER A O 1
ATOM 806 N N . ILE A 1 100 ? 4.998 -10.552 11.812 1.00 93.56 100 ILE A N 1
ATOM 807 C CA . ILE A 1 100 ? 3.528 -10.490 11.773 1.00 93.56 100 ILE A CA 1
ATOM 808 C C . ILE A 1 100 ? 2.933 -11.098 13.050 1.00 93.56 100 ILE A C 1
ATOM 810 O O . ILE A 1 100 ? 1.884 -10.671 13.520 1.00 93.56 100 ILE A O 1
ATOM 814 N N . GLU A 1 101 ? 3.632 -12.051 13.662 1.00 93.69 101 GLU A N 1
ATOM 815 C CA . GLU A 1 101 ? 3.257 -12.694 14.922 1.00 93.69 101 GLU A CA 1
ATOM 816 C C . GLU A 1 101 ? 3.210 -11.714 16.106 1.00 93.69 101 GLU A C 1
ATOM 818 O O . GLU A 1 101 ? 2.526 -11.979 17.094 1.00 93.69 101 GLU A O 1
ATOM 823 N N . ASN A 1 102 ? 3.906 -10.575 16.013 1.00 94.56 102 ASN A N 1
ATOM 824 C CA . ASN A 1 102 ? 3.871 -9.526 17.034 1.00 94.56 102 ASN A CA 1
ATOM 825 C C . ASN A 1 102 ? 2.710 -8.540 16.848 1.00 94.56 102 ASN A C 1
ATOM 827 O O . ASN A 1 102 ? 2.480 -7.699 17.724 1.00 94.56 102 ASN A O 1
ATOM 831 N N . TRP A 1 103 ? 1.993 -8.605 15.724 1.00 97.62 103 TRP A N 1
ATOM 832 C CA . TRP A 1 103 ? 0.852 -7.735 15.480 1.00 97.62 103 TRP A CA 1
ATOM 833 C C . TRP A 1 103 ? -0.307 -8.086 16.411 1.00 97.62 103 TRP A C 1
ATOM 835 O O . TRP A 1 103 ? -0.569 -9.248 16.721 1.00 97.62 103 TRP A O 1
ATOM 845 N N . LYS A 1 104 ? -1.026 -7.057 16.861 1.00 98.38 104 LYS A N 1
ATOM 846 C CA . LYS A 1 104 ? -2.128 -7.199 17.815 1.00 98.38 104 LYS A CA 1
ATOM 847 C C . LYS A 1 104 ? -3.442 -6.839 17.158 1.00 98.38 104 LYS A C 1
ATOM 849 O O . LYS A 1 104 ? -3.603 -5.723 16.676 1.00 98.38 104 LYS A O 1
ATOM 854 N N . ILE A 1 105 ? -4.400 -7.754 17.201 1.00 98.56 105 ILE A N 1
ATOM 855 C CA . ILE A 1 105 ? -5.788 -7.452 16.854 1.00 98.56 105 ILE A CA 1
ATOM 856 C C . ILE A 1 105 ? -6.411 -6.797 18.087 1.00 98.56 105 ILE A C 1
ATOM 858 O O . ILE A 1 105 ? -6.537 -7.435 19.130 1.00 98.56 105 ILE A O 1
ATOM 862 N N . VAL A 1 106 ? -6.720 -5.505 17.986 1.00 98.62 106 VAL A N 1
ATOM 863 C CA . VAL A 1 106 ? -7.152 -4.669 19.125 1.00 98.62 106 VAL A CA 1
ATOM 864 C C . VAL A 1 106 ? -8.671 -4.484 19.198 1.00 98.62 106 VAL A C 1
ATOM 866 O O . VAL A 1 106 ? -9.181 -3.874 20.130 1.00 98.62 106 VAL A O 1
ATOM 869 N N . THR A 1 107 ? -9.402 -5.030 18.228 1.00 98.75 107 THR A N 1
ATOM 870 C CA . THR A 1 107 ? -10.869 -4.998 18.137 1.00 98.75 107 THR A CA 1
ATOM 871 C C . THR A 1 107 ? -11.498 -6.352 18.444 1.00 98.75 107 THR A C 1
ATOM 873 O O . THR A 1 107 ? -10.854 -7.396 18.360 1.00 98.75 107 THR A O 1
ATOM 876 N N . ASN A 1 108 ? -12.806 -6.344 18.707 1.00 98.38 108 ASN A N 1
ATOM 877 C CA . ASN A 1 108 ? -13.623 -7.541 18.900 1.00 98.38 108 ASN A CA 1
ATOM 878 C C . ASN A 1 108 ? -13.686 -8.395 17.625 1.00 98.38 108 ASN A C 1
ATOM 880 O O . ASN A 1 108 ? -13.585 -9.622 17.688 1.00 98.38 108 ASN A O 1
ATOM 884 N N . LYS A 1 109 ? -13.844 -7.750 16.459 1.00 97.62 109 LYS A N 1
ATOM 885 C CA . LYS A 1 109 ? -13.838 -8.431 15.161 1.00 97.62 109 LYS A CA 1
ATOM 886 C C . LYS A 1 109 ? -12.425 -8.905 14.828 1.00 97.62 109 LYS A C 1
ATOM 888 O O . LYS A 1 109 ? -11.473 -8.126 14.882 1.00 97.62 109 LYS A O 1
ATOM 893 N N . GLN A 1 110 ? -12.331 -10.169 14.430 1.00 97.75 110 GLN A N 1
ATOM 894 C CA . GLN A 1 110 ? -11.133 -10.754 13.839 1.00 97.75 110 GLN A CA 1
ATOM 895 C C . GLN A 1 110 ? -11.171 -10.569 12.313 1.00 97.75 110 GLN A C 1
ATOM 897 O O . GLN A 1 110 ? -12.250 -10.711 11.728 1.00 97.75 110 GLN A O 1
ATOM 902 N N . PRO A 1 111 ? -10.036 -10.266 11.661 1.00 96.25 111 PRO A N 1
ATOM 903 C CA . PRO A 1 111 ? -9.968 -10.231 10.210 1.00 96.25 111 PRO A CA 1
ATOM 904 C C . PRO A 1 111 ? -10.194 -11.635 9.633 1.00 96.25 111 PRO A C 1
ATOM 906 O O . PRO A 1 111 ? -9.707 -12.636 10.168 1.00 96.25 111 PRO A O 1
ATOM 909 N N . ALA A 1 112 ? -10.925 -11.716 8.527 1.00 94.25 112 ALA A N 1
ATOM 910 C CA . ALA A 1 112 ? -11.070 -12.941 7.755 1.00 94.25 112 ALA A CA 1
ATOM 911 C C . ALA A 1 112 ? -9.715 -13.371 7.145 1.00 94.25 112 ALA A C 1
ATOM 913 O O . ALA A 1 112 ? -8.832 -12.533 6.949 1.00 94.25 112 ALA A O 1
ATOM 914 N N . PRO A 1 113 ? -9.531 -14.653 6.771 1.00 93.75 113 PRO A N 1
ATOM 915 C CA . PRO A 1 113 ? -8.272 -15.122 6.183 1.00 93.75 113 PRO A CA 1
ATOM 916 C C . PRO A 1 113 ? -7.805 -14.318 4.958 1.00 93.75 113 PRO A C 1
ATOM 918 O O . PRO A 1 113 ? -6.626 -13.997 4.844 1.00 93.75 113 PRO A O 1
ATOM 921 N N . GLU A 1 114 ? -8.723 -13.924 4.069 1.00 94.38 114 GLU A N 1
ATOM 922 C CA . GLU A 1 114 ? -8.378 -13.095 2.904 1.00 94.38 114 GLU A CA 1
ATOM 923 C C . GLU A 1 114 ? -8.035 -11.645 3.281 1.00 94.38 114 GLU A C 1
ATOM 925 O O . GLU A 1 114 ? -7.198 -11.016 2.631 1.00 94.38 114 GLU A O 1
ATOM 930 N N . GLU A 1 115 ? -8.643 -11.121 4.350 1.00 96.62 115 GLU A N 1
ATOM 931 C CA . GLU A 1 115 ? -8.314 -9.802 4.893 1.00 96.62 115 GLU A CA 1
ATOM 932 C C . GLU A 1 115 ? -6.918 -9.812 5.521 1.00 96.62 115 GLU A C 1
ATOM 934 O O . GLU A 1 115 ? -6.207 -8.827 5.390 1.00 96.62 115 GLU A O 1
ATOM 939 N N . LEU A 1 116 ? -6.474 -10.916 6.134 1.00 95.94 116 LEU A N 1
ATOM 940 C CA . LEU A 1 116 ? -5.104 -11.042 6.650 1.00 95.94 116 LEU A CA 1
ATOM 941 C C . LEU A 1 116 ? -4.055 -10.945 5.534 1.00 95.94 116 LEU A C 1
ATOM 943 O O . LEU A 1 116 ? -3.074 -10.213 5.674 1.00 95.94 116 LEU A O 1
ATOM 947 N N . GLU A 1 117 ? -4.273 -11.619 4.402 1.00 97.19 117 GLU A N 1
ATOM 948 C CA . GLU A 1 117 ? -3.398 -11.482 3.229 1.00 97.19 117 GLU A CA 1
ATOM 949 C C . GLU A 1 117 ? -3.401 -10.040 2.693 1.00 97.19 117 GLU A C 1
ATOM 951 O O . GLU A 1 117 ? -2.345 -9.479 2.384 1.00 97.19 117 GLU A O 1
ATOM 956 N N . ALA A 1 118 ? -4.579 -9.408 2.642 1.00 98.25 118 ALA A N 1
ATOM 957 C CA . ALA A 1 118 ? -4.733 -8.012 2.242 1.00 98.25 118 ALA A CA 1
ATOM 958 C C . ALA A 1 118 ? -4.060 -7.032 3.212 1.00 98.25 118 ALA A C 1
ATOM 960 O O . ALA A 1 118 ? -3.443 -6.076 2.757 1.00 98.25 118 ALA A O 1
ATOM 961 N N . ILE A 1 119 ? -4.116 -7.280 4.522 1.00 98.38 119 ILE A N 1
ATOM 962 C CA . ILE A 1 119 ? -3.438 -6.498 5.562 1.00 98.38 119 ILE A CA 1
ATOM 963 C C . ILE A 1 119 ? -1.927 -6.514 5.331 1.00 98.38 119 ILE A C 1
ATOM 965 O O . ILE A 1 119 ? -1.305 -5.453 5.289 1.00 98.38 119 ILE A O 1
ATOM 969 N N . ILE A 1 120 ? -1.340 -7.695 5.119 1.00 97.19 120 ILE A N 1
ATOM 970 C CA . ILE A 1 120 ? 0.103 -7.834 4.873 1.00 97.19 120 ILE A CA 1
ATOM 971 C C . ILE A 1 120 ? 0.503 -7.106 3.585 1.00 97.19 120 ILE A C 1
ATOM 973 O O . ILE A 1 120 ? 1.519 -6.408 3.548 1.00 97.19 120 ILE A O 1
ATOM 977 N N . TYR A 1 121 ? -0.297 -7.252 2.526 1.00 97.56 121 TYR A N 1
ATOM 978 C CA . TYR A 1 121 ? -0.063 -6.569 1.258 1.00 97.56 121 TYR A CA 1
ATOM 979 C C . TYR A 1 121 ? -0.160 -5.041 1.409 1.00 97.56 121 TYR A C 1
ATOM 981 O O . TYR A 1 121 ? 0.753 -4.319 1.004 1.00 97.56 121 TYR A O 1
ATOM 989 N N . ALA A 1 122 ? -1.234 -4.545 2.030 1.00 98.50 122 ALA A N 1
ATOM 990 C CA . ALA A 1 122 ? -1.497 -3.123 2.230 1.00 98.50 122 ALA A CA 1
ATOM 991 C C . ALA A 1 122 ? -0.417 -2.460 3.091 1.00 98.50 122 ALA A C 1
ATOM 993 O O . ALA A 1 122 ? 0.012 -1.348 2.788 1.00 98.50 122 ALA A O 1
ATOM 994 N N . TRP A 1 123 ? 0.064 -3.156 4.125 1.00 98.44 123 TRP A N 1
ATOM 995 C CA . TRP A 1 123 ? 1.126 -2.669 5.000 1.00 98.44 123 TRP A CA 1
ATOM 996 C C . TRP A 1 123 ? 2.448 -2.452 4.255 1.00 98.44 123 TRP A C 1
ATOM 998 O O . TRP A 1 123 ? 3.054 -1.385 4.341 1.00 98.44 123 TRP A O 1
ATOM 1008 N N . LYS A 1 124 ? 2.850 -3.420 3.423 1.00 96.94 124 LYS A N 1
ATOM 1009 C CA . LYS A 1 124 ? 4.026 -3.278 2.548 1.00 96.94 124 LYS A CA 1
ATOM 1010 C C . LYS A 1 124 ? 3.838 -2.197 1.484 1.00 96.94 124 LYS A C 1
ATOM 1012 O O . LYS A 1 124 ? 4.797 -1.534 1.103 1.00 96.94 124 LYS A O 1
ATOM 1017 N N . ALA A 1 125 ? 2.617 -2.031 0.978 1.00 97.81 125 ALA A N 1
ATOM 1018 C CA . ALA A 1 125 ? 2.316 -1.001 -0.006 1.00 97.81 125 ALA A CA 1
ATOM 1019 C C . ALA A 1 125 ? 2.371 0.406 0.604 1.00 97.81 125 ALA A C 1
ATOM 1021 O O . ALA A 1 125 ? 2.896 1.314 -0.036 1.00 97.81 125 ALA A O 1
ATOM 1022 N N . VAL A 1 126 ? 1.859 0.603 1.825 1.00 98.56 126 VAL A N 1
ATOM 1023 C CA . VAL A 1 126 ? 1.813 1.931 2.455 1.00 98.56 126 VAL A CA 1
ATOM 1024 C C . VAL A 1 126 ? 3.192 2.405 2.920 1.00 98.56 126 VAL A C 1
ATOM 1026 O O . VAL A 1 126 ? 3.492 3.589 2.789 1.00 98.56 126 VAL A O 1
ATOM 1029 N N . SER A 1 127 ? 4.060 1.497 3.378 1.00 97.12 127 SER A N 1
ATOM 1030 C CA . SER A 1 127 ? 5.386 1.828 3.931 1.00 97.12 127 SER A CA 1
ATOM 1031 C C . SER A 1 127 ? 6.359 2.457 2.926 1.00 97.12 127 SER A C 1
ATOM 1033 O O . SER A 1 127 ? 7.311 3.139 3.304 1.00 97.12 127 SER A O 1
ATOM 1035 N N . ILE A 1 128 ? 6.130 2.269 1.623 1.00 95.19 128 ILE A N 1
ATOM 1036 C CA . ILE A 1 128 ? 6.979 2.853 0.575 1.00 95.19 128 ILE A CA 1
ATOM 1037 C C . ILE A 1 128 ? 6.507 4.234 0.100 1.00 95.19 128 ILE A C 1
ATOM 1039 O O . ILE A 1 128 ? 7.269 4.918 -0.597 1.00 95.19 128 ILE A O 1
ATOM 1043 N N . LEU A 1 129 ? 5.288 4.642 0.467 1.00 97.38 129 LEU A N 1
ATOM 1044 C CA . LEU A 1 129 ? 4.667 5.905 0.062 1.00 97.38 129 LEU A CA 1
ATOM 1045 C C . LEU A 1 129 ? 5.210 7.082 0.875 1.00 97.38 129 LEU A C 1
ATOM 1047 O O . LEU A 1 129 ? 5.820 6.913 1.923 1.00 97.38 129 LEU A O 1
ATOM 1051 N N . LYS A 1 130 ? 4.988 8.303 0.380 1.00 97.62 130 LYS A N 1
ATOM 1052 C CA . LYS A 1 130 ? 5.309 9.529 1.121 1.00 97.62 130 LYS A CA 1
ATOM 1053 C C . LYS A 1 130 ? 4.217 9.842 2.140 1.00 97.62 130 LYS A C 1
ATOM 1055 O O . LYS A 1 130 ? 3.039 9.866 1.787 1.00 97.62 130 LYS A O 1
ATOM 1060 N N . SER A 1 131 ? 4.609 10.120 3.372 1.00 97.69 131 SER A N 1
ATOM 1061 C CA . SER A 1 131 ? 3.718 10.400 4.491 1.00 97.69 131 SER A CA 1
ATOM 1062 C C . SER A 1 131 ? 3.028 11.768 4.381 1.00 97.69 131 SER A C 1
ATOM 1064 O O . SER A 1 131 ? 3.575 12.703 3.803 1.00 97.69 131 SER A O 1
ATOM 1066 N N . ASN A 1 132 ? 1.837 11.954 4.957 1.00 98.00 132 ASN A N 1
ATOM 1067 C CA . ASN A 1 132 ? 0.984 10.910 5.544 1.00 98.00 132 ASN A CA 1
ATOM 1068 C C . ASN A 1 132 ? 0.373 10.034 4.446 1.00 98.00 132 ASN A C 1
ATOM 1070 O O . ASN A 1 132 ? -0.100 10.573 3.439 1.00 98.00 132 ASN A O 1
ATOM 1074 N N . ALA A 1 133 ? 0.388 8.714 4.645 1.00 98.50 133 ALA A N 1
ATOM 1075 C CA . ALA A 1 133 ? 0.044 7.757 3.604 1.00 98.50 133 ALA A CA 1
ATOM 1076 C C . ALA A 1 133 ? -1.059 6.776 4.014 1.00 98.50 133 ALA A C 1
ATOM 1078 O O . ALA A 1 133 ? -1.067 6.235 5.117 1.00 98.50 133 ALA A O 1
ATOM 1079 N N . ILE A 1 134 ? -1.961 6.527 3.066 1.00 98.81 134 ILE A N 1
ATOM 1080 C CA . ILE A 1 134 ? -3.050 5.561 3.119 1.00 98.81 134 ILE A CA 1
ATOM 1081 C C . ILE A 1 134 ? -2.991 4.698 1.862 1.00 98.81 134 ILE A C 1
ATOM 1083 O O . ILE A 1 134 ? -2.954 5.219 0.742 1.00 98.81 134 ILE A O 1
ATOM 1087 N N . ALA A 1 135 ? -3.030 3.382 2.053 1.00 98.81 135 ALA A N 1
ATOM 1088 C CA . ALA A 1 135 ? -3.226 2.414 0.984 1.00 98.81 135 ALA A CA 1
ATOM 1089 C C . ALA A 1 135 ? -4.490 1.600 1.265 1.00 98.81 135 ALA A C 1
ATOM 1091 O O . ALA A 1 135 ? -4.605 0.969 2.313 1.00 98.81 135 ALA A O 1
ATOM 1092 N N . ILE A 1 136 ? -5.430 1.604 0.323 1.00 98.88 136 ILE A N 1
ATOM 1093 C CA . ILE A 1 136 ? -6.603 0.728 0.347 1.00 98.88 136 ILE A CA 1
ATOM 1094 C C . ILE A 1 136 ? -6.338 -0.409 -0.626 1.00 98.88 136 ILE A C 1
ATOM 1096 O O . ILE A 1 136 ? -6.004 -0.152 -1.783 1.00 98.88 136 ILE A O 1
ATOM 1100 N N . ALA A 1 137 ? -6.459 -1.654 -0.179 1.00 98.75 137 ALA A N 1
ATOM 1101 C CA . ALA A 1 137 ? -6.054 -2.814 -0.958 1.00 98.75 137 ALA A CA 1
ATOM 1102 C C . ALA A 1 137 ? -6.935 -4.042 -0.705 1.00 98.75 137 ALA A C 1
ATOM 1104 O O . ALA A 1 137 ? -7.624 -4.160 0.309 1.00 98.75 137 ALA A O 1
ATOM 1105 N N . LYS A 1 138 ? -6.857 -4.987 -1.641 1.00 98.31 138 LYS A N 1
ATOM 1106 C CA . LYS A 1 138 ? -7.216 -6.396 -1.437 1.00 98.31 138 LYS A CA 1
ATOM 1107 C C . LYS A 1 138 ? -5.933 -7.229 -1.418 1.00 98.31 138 LYS A C 1
ATOM 1109 O O . LYS A 1 138 ? -4.842 -6.704 -1.633 1.00 98.31 138 LYS A O 1
ATOM 1114 N N . LYS A 1 139 ? -6.057 -8.539 -1.196 1.00 97.06 139 LYS A N 1
ATOM 1115 C CA . LYS A 1 139 ? -4.920 -9.475 -1.102 1.00 97.06 139 LYS A CA 1
ATOM 1116 C C . LYS A 1 139 ? -3.969 -9.465 -2.302 1.00 97.06 139 LYS A C 1
ATOM 1118 O O . LYS A 1 139 ? -2.826 -9.890 -2.185 1.00 97.06 139 LYS A O 1
ATOM 1123 N N . ASP A 1 140 ? -4.439 -9.000 -3.458 1.00 96.44 140 ASP A N 1
ATOM 1124 C CA . ASP A 1 140 ? -3.730 -9.096 -4.731 1.00 96.44 140 ASP A CA 1
ATOM 1125 C C . ASP A 1 140 ? -3.437 -7.754 -5.416 1.00 96.44 140 ASP A C 1
ATOM 1127 O O . ASP A 1 140 ? -2.777 -7.755 -6.459 1.00 96.44 140 ASP A O 1
ATOM 1131 N N . ARG A 1 141 ? -3.932 -6.626 -4.886 1.00 97.88 141 ARG A N 1
ATOM 1132 C CA . ARG A 1 141 ? -3.779 -5.308 -5.5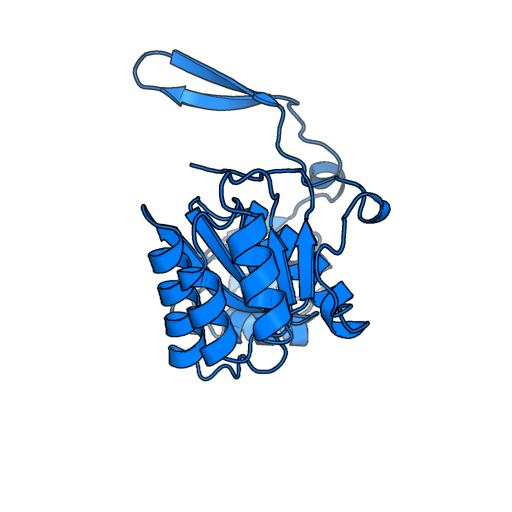21 1.00 97.88 141 ARG A CA 1
ATOM 1133 C C . ARG A 1 141 ? -4.099 -4.152 -4.582 1.00 97.88 141 ARG A C 1
ATOM 1135 O O . ARG A 1 141 ? -4.924 -4.277 -3.679 1.00 97.88 141 ARG A O 1
ATOM 1142 N N . VAL A 1 142 ? -3.526 -2.994 -4.883 1.00 98.56 142 VAL A N 1
ATOM 1143 C CA . VAL A 1 142 ? -3.993 -1.707 -4.361 1.00 98.56 142 VAL A CA 1
ATOM 1144 C C . VAL A 1 142 ? -5.231 -1.268 -5.152 1.00 98.56 142 VAL A C 1
ATOM 1146 O O . VAL A 1 142 ? -5.299 -1.469 -6.356 1.00 98.56 142 VAL A O 1
ATOM 1149 N N . LEU A 1 143 ? -6.214 -0.681 -4.477 1.00 98.75 143 LEU A N 1
ATOM 1150 C CA . LEU A 1 143 ? -7.411 -0.081 -5.078 1.00 98.75 143 LEU A CA 1
ATOM 1151 C C . LEU A 1 143 ? -7.353 1.450 -5.060 1.00 98.75 143 LEU A C 1
ATOM 1153 O O . LEU A 1 143 ? -7.887 2.106 -5.948 1.00 98.75 143 LEU A O 1
ATOM 1157 N N . GLY A 1 144 ? -6.715 2.033 -4.042 1.00 98.44 144 GLY A N 1
ATOM 1158 C CA . GLY A 1 144 ? -6.617 3.479 -3.883 1.00 98.44 144 GLY A CA 1
ATOM 1159 C C . GLY A 1 144 ? -5.440 3.889 -3.012 1.00 98.44 144 GLY A C 1
ATOM 1160 O O . GLY A 1 144 ? -5.114 3.220 -2.033 1.00 98.44 144 GLY A O 1
ATOM 1161 N N . LEU A 1 145 ? -4.816 5.010 -3.372 1.00 98.31 145 LEU A N 1
ATOM 1162 C CA . LEU A 1 145 ? -3.674 5.587 -2.669 1.00 98.31 145 LEU A CA 1
ATOM 1163 C C . LEU A 1 145 ? -3.946 7.047 -2.328 1.00 98.31 145 LEU A C 1
ATOM 1165 O O . LEU A 1 145 ? -4.394 7.816 -3.179 1.00 98.31 145 LEU A O 1
ATOM 1169 N N . GLY A 1 146 ? -3.608 7.433 -1.103 1.00 98.25 146 GLY A N 1
ATOM 1170 C CA . GLY A 1 146 ? -3.535 8.824 -0.684 1.00 98.25 146 GLY A CA 1
ATOM 1171 C C . GLY A 1 146 ? -2.226 9.049 0.047 1.00 98.25 146 GLY A C 1
ATOM 1172 O O . GLY A 1 146 ? -2.007 8.461 1.095 1.00 98.25 146 GLY A O 1
ATOM 1173 N N . CYS A 1 147 ? -1.334 9.857 -0.512 1.00 97.19 147 CYS A N 1
ATOM 1174 C CA . CYS A 1 147 ? 0.008 10.061 0.029 1.00 97.19 147 CYS A CA 1
ATOM 1175 C C . CYS A 1 147 ? 0.427 11.533 -0.054 1.00 97.19 147 CYS A C 1
ATOM 1177 O O . CYS A 1 147 ? -0.129 12.307 -0.841 1.00 97.19 147 CYS A O 1
ATOM 1179 N N . GLY A 1 148 ? 1.412 11.918 0.756 1.00 96.12 148 GLY A N 1
ATOM 1180 C CA . GLY A 1 148 ? 1.981 13.267 0.781 1.00 96.12 148 GLY A CA 1
ATOM 1181 C C . GLY A 1 148 ? 1.049 14.332 1.361 1.00 96.12 148 GLY A C 1
ATOM 1182 O O . GLY A 1 148 ? 1.231 15.513 1.074 1.00 96.12 148 GLY A O 1
ATOM 1183 N N . GLN A 1 149 ? 0.028 13.935 2.128 1.00 97.31 149 GLN A N 1
ATOM 1184 C CA . GLN A 1 149 ? -0.938 14.873 2.702 1.00 97.31 149 GLN A CA 1
ATOM 1185 C C . GLN A 1 149 ? -0.496 15.370 4.080 1.00 97.31 149 GLN A C 1
ATOM 1187 O O . GLN A 1 149 ? 0.070 14.623 4.885 1.00 97.31 149 GLN A O 1
ATOM 1192 N N . THR A 1 150 ? -0.808 16.632 4.379 1.00 95.81 150 THR A N 1
ATOM 1193 C CA . THR A 1 150 ? -0.537 17.257 5.684 1.00 95.81 150 THR A CA 1
ATOM 1194 C C . THR A 1 150 ? -1.450 16.715 6.783 1.00 95.81 150 THR A C 1
ATOM 1196 O O . THR A 1 150 ? -1.013 16.606 7.928 1.00 95.81 150 THR A O 1
ATOM 1199 N N . SER A 1 151 ? -2.676 16.306 6.437 1.00 96.62 151 SER A N 1
ATOM 1200 C CA . SER A 1 151 ? -3.618 15.640 7.338 1.00 96.62 151 SER A CA 1
ATOM 1201 C C . SER A 1 151 ? -3.905 14.202 6.909 1.00 96.62 151 SER A C 1
ATOM 1203 O O . SER A 1 151 ? -3.956 13.877 5.722 1.00 96.62 151 SER A O 1
ATOM 1205 N N . ARG A 1 152 ? -4.115 13.317 7.888 1.00 97.12 152 ARG A N 1
ATOM 1206 C CA . ARG A 1 152 ? -4.367 11.892 7.631 1.00 97.12 152 ARG A CA 1
ATOM 1207 C C . ARG A 1 152 ? -5.780 11.641 7.096 1.00 97.12 152 ARG A C 1
ATOM 1209 O O . ARG A 1 152 ? -5.948 10.764 6.255 1.00 97.12 152 ARG A O 1
ATOM 1216 N N . ILE A 1 153 ? -6.763 12.454 7.493 1.00 98.06 153 ILE A N 1
ATOM 1217 C CA . ILE A 1 153 ? -8.112 12.391 6.913 1.00 98.06 153 ILE A CA 1
ATOM 1218 C C . ILE A 1 153 ? -8.103 12.776 5.426 1.00 98.06 153 ILE A C 1
ATOM 1220 O O . ILE A 1 153 ? -8.783 12.131 4.633 1.00 98.06 153 ILE A O 1
ATOM 1224 N N . ASP A 1 154 ? -7.263 13.731 5.015 1.00 98.50 154 ASP A N 1
ATOM 1225 C CA . ASP A 1 154 ? -7.119 14.106 3.602 1.00 98.50 154 ASP A CA 1
ATOM 1226 C C . ASP A 1 154 ? -6.508 12.954 2.791 1.00 98.50 154 ASP A C 1
ATOM 1228 O O . ASP A 1 154 ? -6.958 12.663 1.684 1.00 98.50 154 ASP A O 1
ATOM 1232 N N . ALA A 1 155 ? -5.531 12.234 3.360 1.00 98.62 155 ALA A N 1
ATOM 1233 C CA . ALA A 1 155 ? -4.983 11.026 2.741 1.00 98.62 155 ALA A CA 1
ATOM 1234 C C . ALA A 1 155 ? -6.050 9.925 2.592 1.00 98.62 155 ALA A C 1
ATOM 1236 O O . ALA A 1 155 ? -6.143 9.306 1.532 1.00 98.62 155 ALA A O 1
ATOM 1237 N N . VAL A 1 156 ? -6.898 9.719 3.608 1.00 98.81 156 VAL A N 1
ATOM 1238 C CA . VAL A 1 156 ? -8.026 8.771 3.542 1.00 98.81 156 VAL A CA 1
ATOM 1239 C C . VAL A 1 156 ? -9.000 9.167 2.431 1.00 98.81 156 VAL A C 1
ATOM 1241 O O . VAL A 1 156 ? -9.353 8.341 1.587 1.00 98.81 156 VAL A O 1
ATOM 1244 N N . GLN A 1 157 ? -9.413 10.434 2.396 1.00 98.69 157 GLN A N 1
ATOM 1245 C CA . GLN A 1 157 ? -10.343 10.943 1.390 1.00 98.69 157 GLN A CA 1
ATOM 1246 C C . GLN A 1 157 ? -9.766 10.840 -0.023 1.00 98.69 157 GLN A C 1
ATOM 1248 O O . GLN A 1 157 ? -10.480 10.433 -0.939 1.00 98.69 157 GLN A O 1
ATOM 1253 N N . LEU A 1 158 ? -8.476 11.141 -0.200 1.00 98.75 158 LEU A N 1
ATOM 1254 C CA . LEU A 1 158 ? -7.784 11.019 -1.480 1.00 98.75 158 LEU A CA 1
ATOM 1255 C C . LEU A 1 158 ? -7.728 9.563 -1.960 1.00 98.75 158 LEU A C 1
ATOM 1257 O O . LEU A 1 158 ? -8.038 9.307 -3.124 1.00 98.75 158 LEU A O 1
ATOM 1261 N N . ALA A 1 159 ? -7.401 8.615 -1.074 1.00 98.81 159 ALA A N 1
ATOM 1262 C CA . ALA A 1 159 ? -7.367 7.190 -1.404 1.00 98.81 159 ALA A CA 1
ATOM 1263 C C . ALA A 1 159 ? -8.742 6.679 -1.862 1.00 98.81 159 ALA A C 1
ATOM 1265 O O . ALA A 1 159 ? -8.847 6.028 -2.903 1.00 98.81 159 ALA A O 1
ATOM 1266 N N . ILE A 1 160 ? -9.802 7.035 -1.129 1.00 98.88 160 ILE A N 1
ATOM 1267 C CA . ILE A 1 160 ? -11.188 6.675 -1.465 1.00 98.88 160 ILE A CA 1
ATOM 1268 C C . ILE A 1 160 ? -11.616 7.328 -2.781 1.00 98.88 160 ILE A C 1
ATOM 1270 O O . ILE A 1 160 ? -12.206 6.669 -3.638 1.00 98.88 160 ILE A O 1
ATOM 1274 N N . TRP A 1 161 ? -11.332 8.620 -2.958 1.00 98.62 161 TRP A N 1
ATOM 1275 C CA . TRP A 1 161 ? -11.679 9.344 -4.177 1.00 98.62 161 TRP A CA 1
ATOM 1276 C C . TRP A 1 161 ? -10.991 8.738 -5.401 1.00 98.62 161 TRP A C 1
ATOM 1278 O O . TRP A 1 161 ? -11.661 8.504 -6.406 1.00 98.62 161 TRP A O 1
ATOM 1288 N N . LYS A 1 162 ? -9.689 8.427 -5.313 1.00 98.25 162 LYS A N 1
ATOM 1289 C CA . LYS A 1 162 ? -8.941 7.760 -6.389 1.00 98.25 162 LYS A CA 1
ATOM 1290 C C . LYS A 1 162 ? -9.560 6.411 -6.738 1.00 98.25 162 LYS A C 1
ATOM 1292 O O . LYS A 1 162 ? -9.849 6.178 -7.908 1.00 98.25 162 LYS A O 1
ATOM 1297 N N . ALA A 1 163 ? -9.829 5.572 -5.740 1.00 98.62 163 ALA A N 1
ATOM 1298 C CA . ALA A 1 163 ? -10.443 4.267 -5.962 1.00 98.62 163 ALA A CA 1
ATOM 1299 C C . ALA A 1 163 ? -11.789 4.386 -6.696 1.00 98.62 163 ALA A C 1
ATOM 1301 O O . ALA A 1 163 ? -12.002 3.758 -7.732 1.00 98.62 163 ALA A O 1
ATOM 1302 N N . LYS A 1 164 ? -12.673 5.274 -6.221 1.00 98.38 164 LYS A N 1
ATOM 1303 C CA . LYS A 1 164 ? -13.978 5.517 -6.853 1.00 98.38 164 LYS A CA 1
ATOM 1304 C C . LYS A 1 164 ? -13.862 6.101 -8.255 1.00 98.38 164 LYS A C 1
ATOM 1306 O O . LYS A 1 164 ? -14.626 5.708 -9.132 1.00 98.38 164 LYS A O 1
ATOM 1311 N N . LYS A 1 165 ? -12.915 7.020 -8.479 1.00 98.44 165 LYS A N 1
ATOM 1312 C CA . LYS A 1 165 ? -12.655 7.608 -9.801 1.00 98.44 165 LYS A CA 1
ATOM 1313 C C . LYS A 1 165 ? -12.385 6.519 -10.843 1.00 98.44 165 LYS A C 1
ATOM 1315 O O . LYS A 1 165 ? -12.859 6.643 -11.968 1.00 98.44 165 LYS A O 1
ATOM 1320 N N . PHE A 1 166 ? -11.664 5.465 -10.464 1.00 98.12 166 PHE A N 1
ATOM 1321 C CA . PHE A 1 166 ? -11.324 4.345 -11.345 1.00 98.12 166 PHE A CA 1
ATOM 1322 C C . PHE A 1 166 ? -12.264 3.138 -11.209 1.00 98.12 166 PHE A C 1
ATOM 1324 O O . PHE A 1 166 ? -11.964 2.063 -11.716 1.00 98.12 166 PHE A O 1
ATOM 1331 N N . GLY A 1 167 ? -13.433 3.323 -10.585 1.00 97.88 167 GLY A N 1
ATOM 1332 C CA . GLY A 1 167 ? -14.498 2.319 -10.558 1.00 97.88 167 GLY A CA 1
ATOM 1333 C C . GLY A 1 167 ? -14.252 1.141 -9.614 1.00 97.88 167 GLY A C 1
ATOM 1334 O O . GLY A 1 167 ? -14.898 0.107 -9.770 1.00 97.88 167 GLY A O 1
ATOM 1335 N N . HIS A 1 168 ? -13.347 1.274 -8.642 1.00 98.31 168 HIS A N 1
ATOM 1336 C CA . HIS A 1 168 ? -13.083 0.215 -7.668 1.00 98.31 168 HIS A CA 1
ATOM 1337 C C . HIS A 1 168 ? -14.183 0.131 -6.611 1.00 98.31 168 HIS A C 1
ATOM 1339 O O . HIS A 1 168 ? -14.533 1.131 -5.980 1.00 98.31 168 HIS A O 1
ATOM 1345 N N . ASP A 1 169 ? -14.673 -1.086 -6.374 1.00 97.44 169 ASP A N 1
ATOM 1346 C CA . ASP A 1 169 ? -15.495 -1.406 -5.208 1.00 97.44 169 ASP A CA 1
ATOM 1347 C C . ASP A 1 169 ? -14.596 -1.643 -3.988 1.00 97.44 169 ASP A C 1
ATOM 1349 O O . ASP A 1 169 ? -13.710 -2.505 -3.994 1.00 97.44 169 ASP A O 1
ATOM 1353 N N . LEU A 1 170 ? -14.835 -0.852 -2.947 1.00 98.31 170 LEU A N 1
ATOM 1354 C CA . LEU A 1 170 ? -14.075 -0.866 -1.702 1.00 98.31 170 LEU A CA 1
ATOM 1355 C C . LEU A 1 170 ? -14.677 -1.799 -0.643 1.00 98.31 170 LEU A C 1
ATOM 1357 O O . LEU A 1 170 ? -14.077 -1.970 0.418 1.00 98.31 170 LEU A O 1
ATOM 1361 N N . THR A 1 171 ? -15.815 -2.433 -0.929 1.00 97.31 171 THR A N 1
ATOM 1362 C CA . THR A 1 171 ? -16.411 -3.453 -0.062 1.00 97.31 171 THR A CA 1
ATOM 1363 C C . THR A 1 171 ? -15.417 -4.575 0.242 1.00 97.31 171 THR A C 1
ATOM 1365 O O . THR A 1 171 ? -14.774 -5.130 -0.665 1.00 97.31 171 THR A O 1
ATOM 1368 N 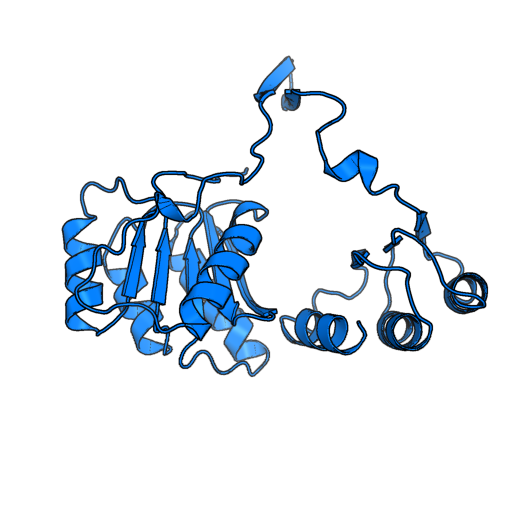N . ASP A 1 172 ? -15.296 -4.886 1.533 1.00 95.62 172 ASP A N 1
ATOM 1369 C CA . ASP A 1 172 ? -14.406 -5.903 2.100 1.00 95.62 172 ASP A CA 1
ATOM 1370 C C . ASP A 1 172 ? -12.924 -5.684 1.753 1.00 95.62 172 ASP A C 1
ATOM 1372 O O . ASP A 1 172 ? -12.136 -6.623 1.628 1.00 95.62 172 ASP A O 1
ATOM 1376 N N . SER A 1 173 ? -12.537 -4.425 1.527 1.00 98.31 173 SER A N 1
ATOM 1377 C CA . SER A 1 173 ? -11.136 -4.049 1.353 1.00 98.31 173 SER A CA 1
ATOM 1378 C C . SER A 1 173 ? -10.509 -3.584 2.665 1.00 98.31 173 SER A C 1
ATOM 1380 O O . SER A 1 173 ? -11.186 -3.239 3.637 1.00 98.31 173 SER A O 1
ATOM 1382 N N . VAL A 1 174 ? -9.180 -3.595 2.685 1.00 98.81 174 VAL A N 1
ATOM 1383 C CA . VAL A 1 174 ? -8.373 -3.265 3.855 1.00 98.81 174 VAL A CA 1
ATOM 1384 C C . VAL A 1 174 ? -7.714 -1.911 3.668 1.00 98.81 174 VAL A C 1
ATOM 1386 O O . VAL A 1 174 ? -7.197 -1.614 2.593 1.00 98.81 174 VAL A O 1
ATOM 1389 N N . CYS A 1 175 ? -7.678 -1.112 4.730 1.00 98.88 175 CYS A N 1
ATOM 1390 C CA . CYS A 1 175 ? -6.936 0.142 4.773 1.00 98.88 175 CYS A CA 1
ATOM 1391 C C . CYS A 1 175 ? -5.668 0.004 5.626 1.00 98.88 175 CYS A C 1
ATOM 1393 O O . CYS A 1 175 ? -5.743 -0.335 6.804 1.00 98.88 175 CYS A O 1
ATOM 1395 N N . ALA A 1 176 ? -4.511 0.343 5.066 1.00 98.88 176 ALA A N 1
ATOM 1396 C CA . ALA A 1 176 ? -3.263 0.507 5.803 1.00 98.88 176 ALA A CA 1
ATOM 1397 C C . ALA A 1 176 ? -2.893 1.985 5.923 1.00 98.88 176 ALA A C 1
ATOM 1399 O O . ALA A 1 176 ? -3.019 2.739 4.956 1.00 98.88 176 ALA A O 1
ATOM 1400 N N . SER A 1 177 ? -2.413 2.381 7.101 1.00 98.75 177 SER A N 1
ATOM 1401 C CA . SER A 1 177 ? -1.912 3.727 7.380 1.00 98.75 177 SER A CA 1
ATOM 1402 C C . SER A 1 177 ? -0.484 3.662 7.899 1.00 98.75 177 SER A C 1
ATOM 1404 O O . SER A 1 177 ? -0.214 2.949 8.860 1.00 98.75 177 SER A O 1
ATOM 1406 N N . ASP A 1 178 ? 0.421 4.436 7.303 1.00 98.31 178 ASP A N 1
ATOM 1407 C CA . ASP A 1 178 ? 1.840 4.477 7.692 1.00 98.31 178 ASP A CA 1
ATOM 1408 C C . ASP A 1 178 ? 2.079 5.002 9.121 1.00 98.31 178 ASP A C 1
ATOM 1410 O O . ASP A 1 178 ? 3.085 4.688 9.760 1.00 98.31 178 ASP A O 1
ATOM 1414 N N . GLY A 1 179 ? 1.140 5.807 9.620 1.00 97.81 179 GLY A N 1
ATOM 1415 C CA . GLY A 1 179 ? 1.080 6.373 10.963 1.00 97.81 179 GLY A CA 1
ATOM 1416 C C . GLY A 1 179 ? -0.246 6.077 11.662 1.00 97.81 179 GLY A C 1
ATOM 1417 O O . GLY A 1 179 ? -1.200 5.610 11.044 1.00 97.81 179 GLY A O 1
ATOM 1418 N N . PHE A 1 180 ? -0.331 6.368 12.962 1.00 97.94 180 PHE A N 1
ATOM 1419 C CA . PHE A 1 180 ? -1.537 6.068 13.738 1.00 97.94 180 PHE A CA 1
ATOM 1420 C C . PHE A 1 180 ? -2.751 6.917 13.349 1.00 97.94 180 PHE A C 1
ATOM 1422 O O . PHE A 1 180 ? -2.584 8.051 12.921 1.00 97.94 180 PHE A O 1
ATOM 1429 N N . PHE A 1 181 ? -3.988 6.465 13.537 1.00 98.31 181 PHE A N 1
ATOM 1430 C CA . PHE A 1 181 ? -5.130 7.374 13.352 1.00 98.31 181 PHE A CA 1
ATOM 1431 C C . PHE A 1 181 ? -5.272 8.316 14.561 1.00 98.31 181 PHE A C 1
ATOM 1433 O O . PHE A 1 181 ? -5.318 7.849 15.698 1.00 98.31 181 PHE A O 1
ATOM 1440 N N . PRO A 1 182 ? -5.282 9.650 14.365 1.00 94.75 182 PRO A N 1
ATOM 1441 C CA . PRO A 1 182 ? -5.367 10.579 15.487 1.00 94.75 182 PRO A CA 1
ATOM 1442 C C . PRO A 1 182 ? -6.792 10.718 16.039 1.00 94.75 182 PRO A C 1
ATOM 1444 O O . PRO A 1 182 ? -6.929 11.089 17.202 1.00 94.75 182 PRO A O 1
ATOM 1447 N N . PHE A 1 183 ? -7.823 10.444 15.232 1.00 97.50 183 PHE A N 1
ATOM 1448 C CA . PHE A 1 183 ? -9.233 10.643 15.573 1.00 97.50 183 PHE A CA 1
ATOM 1449 C C . PHE A 1 183 ? -10.128 9.614 14.864 1.00 97.50 183 PHE A C 1
ATOM 1451 O O . PHE A 1 183 ? -9.746 9.040 13.837 1.00 97.50 183 PHE A O 1
ATOM 1458 N N . ARG A 1 184 ? -11.343 9.410 15.395 1.00 97.75 184 ARG A N 1
ATOM 1459 C CA . ARG A 1 184 ? -12.338 8.470 14.841 1.00 97.75 184 ARG A CA 1
ATOM 1460 C C . ARG A 1 184 ? -12.877 8.844 13.458 1.00 97.75 184 ARG A C 1
ATOM 1462 O O . ARG A 1 184 ? -13.398 7.979 12.763 1.00 97.75 184 ARG A O 1
ATOM 1469 N N . ASP A 1 185 ? -12.741 10.100 13.039 1.00 98.06 185 ASP A N 1
ATOM 1470 C CA . ASP A 1 185 ? -13.260 10.616 11.764 1.00 98.06 185 ASP A CA 1
ATOM 1471 C C . ASP A 1 185 ? -12.755 9.825 10.544 1.00 98.06 185 ASP A C 1
ATOM 1473 O O . ASP A 1 185 ? -13.501 9.569 9.592 1.00 98.06 185 ASP A O 1
ATOM 1477 N N . CYS A 1 186 ? -11.504 9.373 10.602 1.00 98.38 186 CYS A N 1
ATOM 1478 C CA . CYS A 1 186 ? -10.891 8.498 9.615 1.00 98.38 186 CYS A CA 1
ATOM 1479 C C . CYS A 1 186 ? -11.608 7.144 9.567 1.00 98.38 186 CYS A C 1
ATOM 1481 O O . CYS A 1 186 ? -11.937 6.666 8.483 1.00 98.38 186 CYS A O 1
ATOM 1483 N N . ILE A 1 187 ? -11.909 6.561 10.730 1.00 98.62 187 ILE A N 1
ATOM 1484 C CA . ILE A 1 187 ? -12.596 5.270 10.855 1.00 98.62 187 ILE A CA 1
ATOM 1485 C C . ILE A 1 187 ? -14.023 5.371 10.314 1.00 98.62 187 ILE A C 1
ATOM 1487 O O . ILE A 1 187 ? -14.413 4.579 9.458 1.00 98.62 187 ILE A O 1
ATOM 1491 N N . ASP A 1 188 ? -14.770 6.394 10.736 1.00 98.62 188 ASP A N 1
ATOM 1492 C CA . ASP A 1 188 ? -16.140 6.635 10.276 1.00 98.62 188 ASP A CA 1
ATOM 1493 C C . ASP A 1 188 ? -16.184 6.833 8.745 1.00 98.62 188 ASP A C 1
ATOM 1495 O O . ASP A 1 188 ? -17.113 6.388 8.066 1.00 98.62 188 ASP A O 1
ATOM 1499 N N . THR A 1 189 ? -15.165 7.487 8.177 1.00 98.75 189 THR A N 1
ATOM 1500 C CA . THR A 1 189 ? -15.037 7.693 6.726 1.00 98.75 189 THR A CA 1
ATOM 1501 C C . THR A 1 189 ? -14.731 6.391 5.987 1.00 98.75 189 THR A C 1
ATOM 1503 O O . THR A 1 189 ? -15.349 6.121 4.956 1.00 98.75 189 THR A O 1
ATOM 1506 N N . LEU A 1 190 ? -13.820 5.566 6.503 1.00 98.69 190 LEU A N 1
ATOM 1507 C CA . LEU A 1 190 ? -13.479 4.264 5.922 1.00 98.69 190 LEU A CA 1
ATOM 1508 C C . LEU A 1 190 ? -14.684 3.307 5.967 1.00 98.69 190 LEU A C 1
ATOM 1510 O O . LEU A 1 190 ? -15.036 2.714 4.947 1.00 98.69 190 LEU A O 1
ATOM 1514 N N . ALA A 1 191 ? -15.388 3.243 7.099 1.00 98.56 191 ALA A N 1
ATOM 1515 C CA . ALA A 1 191 ? -16.570 2.400 7.285 1.00 98.56 191 ALA A CA 1
ATOM 1516 C C . ALA A 1 191 ? -17.687 2.707 6.279 1.00 98.56 191 ALA A C 1
ATOM 1518 O O . ALA A 1 191 ? -18.239 1.803 5.653 1.00 98.56 191 ALA A O 1
ATOM 1519 N N . LYS A 1 192 ? -17.969 3.997 6.042 1.00 98.31 192 LYS A N 1
ATOM 1520 C CA . LYS A 1 192 ? -18.955 4.455 5.041 1.00 98.31 192 LYS A CA 1
ATOM 1521 C C . LYS A 1 192 ? -18.644 3.998 3.613 1.00 98.31 192 LYS A C 1
ATOM 1523 O O . LYS A 1 192 ? -19.504 4.106 2.745 1.00 98.31 192 LYS A O 1
ATOM 1528 N N . ASN A 1 193 ? -17.420 3.541 3.358 1.00 98.50 193 ASN A N 1
ATOM 1529 C CA . ASN A 1 193 ? -16.955 3.084 2.056 1.00 98.50 193 ASN A CA 1
ATOM 1530 C C . ASN A 1 193 ? -16.693 1.571 2.013 1.00 98.50 193 ASN A C 1
ATOM 1532 O O . ASN A 1 193 ? -16.101 1.104 1.050 1.00 98.50 193 ASN A O 1
ATOM 1536 N N . GLY A 1 194 ? -17.147 0.807 3.012 1.00 97.50 194 GLY A N 1
ATOM 1537 C CA . GLY A 1 194 ? -17.086 -0.657 2.983 1.00 97.50 194 GLY A CA 1
ATOM 1538 C C . GLY A 1 194 ? -15.744 -1.258 3.403 1.00 97.50 194 GLY A C 1
ATOM 1539 O O . GLY A 1 194 ? -15.540 -2.453 3.206 1.00 97.50 194 GLY A O 1
ATOM 1540 N N . ILE A 1 195 ? -14.843 -0.461 3.992 1.00 98.62 195 ILE A N 1
ATOM 1541 C CA . ILE A 1 195 ? -13.589 -0.971 4.559 1.00 98.62 195 ILE A CA 1
ATOM 1542 C C . ILE A 1 195 ? -13.903 -1.870 5.750 1.00 98.62 195 ILE A C 1
ATOM 1544 O O . ILE A 1 195 ? -14.587 -1.455 6.686 1.00 98.62 195 ILE A O 1
ATOM 1548 N N . SER A 1 196 ? -13.381 -3.091 5.722 1.00 98.19 196 SER A N 1
ATOM 1549 C CA . SER A 1 196 ? -13.732 -4.144 6.676 1.00 98.19 196 SER A CA 1
ATOM 1550 C C . SER A 1 196 ? -12.625 -4.446 7.689 1.00 98.19 196 SER A C 1
ATOM 1552 O O . SER A 1 196 ? -12.921 -4.974 8.772 1.00 98.19 196 SER A O 1
ATOM 1554 N N . ALA A 1 197 ? -11.382 -4.064 7.373 1.00 98.81 197 ALA A N 1
ATOM 1555 C CA . ALA A 1 197 ? -10.243 -4.114 8.280 1.00 98.81 197 ALA A CA 1
ATOM 1556 C C . ALA A 1 197 ? -9.251 -2.955 8.072 1.00 98.81 197 ALA A C 1
ATOM 1558 O O . ALA A 1 197 ? -9.123 -2.388 6.984 1.00 98.81 197 ALA A O 1
ATOM 1559 N N . ILE A 1 198 ? -8.537 -2.606 9.140 1.00 98.88 198 ILE A N 1
ATOM 1560 C CA . ILE A 1 198 ? -7.579 -1.505 9.212 1.00 98.88 198 ILE A CA 1
ATOM 1561 C C . ILE A 1 198 ? -6.281 -1.998 9.860 1.00 98.88 198 ILE A C 1
ATOM 1563 O O . ILE A 1 198 ? -6.317 -2.681 10.880 1.00 98.88 198 ILE A O 1
ATOM 1567 N N . ILE A 1 199 ? -5.129 -1.603 9.318 1.00 98.81 199 ILE A N 1
ATOM 1568 C CA . ILE A 1 199 ? -3.814 -1.796 9.943 1.00 98.81 199 ILE A CA 1
ATOM 1569 C C . ILE A 1 199 ? -3.099 -0.458 10.132 1.00 98.81 199 ILE A C 1
ATOM 1571 O O . ILE A 1 199 ? -3.069 0.386 9.233 1.00 98.81 199 ILE A O 1
ATOM 1575 N N . GLN A 1 200 ? -2.549 -0.254 11.328 1.00 98.75 200 GLN A N 1
ATOM 1576 C CA . GLN A 1 200 ? -1.819 0.954 11.708 1.00 98.75 200 GLN A CA 1
ATOM 1577 C C . GLN A 1 200 ? -0.781 0.653 12.811 1.00 98.75 200 GLN A C 1
ATOM 1579 O O . GLN A 1 200 ? -0.833 -0.415 13.419 1.00 98.75 200 GLN A O 1
ATOM 1584 N N . PRO A 1 201 ? 0.153 1.567 13.122 1.00 98.31 201 PRO A N 1
ATOM 1585 C CA . PRO A 1 201 ? 1.128 1.354 14.194 1.00 98.31 201 PRO A CA 1
ATOM 1586 C C . PRO A 1 201 ? 0.527 1.272 15.606 1.00 98.31 201 PRO A C 1
ATOM 1588 O O . PRO A 1 201 ? 1.041 0.529 16.440 1.00 98.31 201 PRO A O 1
ATOM 1591 N N . GLY A 1 202 ? -0.532 2.037 15.889 1.00 97.56 202 GLY A N 1
ATOM 1592 C CA . GLY A 1 202 ? -0.935 2.389 17.254 1.00 97.56 202 GLY A CA 1
ATOM 1593 C C . GLY A 1 202 ? -0.010 3.440 17.892 1.00 97.56 202 GLY A C 1
ATOM 1594 O O . GLY A 1 202 ? 0.949 3.919 17.280 1.00 97.56 202 GLY A O 1
ATOM 1595 N N . GLY A 1 203 ? -0.303 3.817 19.135 1.00 96.44 203 GLY A N 1
ATOM 1596 C CA . GLY A 1 203 ? 0.441 4.806 19.922 1.00 96.44 203 GLY A CA 1
ATOM 1597 C C . GLY A 1 203 ? -0.188 6.204 19.969 1.00 96.44 203 GLY A C 1
ATOM 1598 O O . GLY A 1 203 ? 0.479 7.153 20.392 1.00 96.44 203 GLY A O 1
ATOM 1599 N N . SER A 1 204 ? -1.444 6.366 19.543 1.00 94.88 204 SER A N 1
ATOM 1600 C CA . SER A 1 204 ? -2.181 7.625 19.695 1.00 94.88 204 SER A CA 1
ATOM 1601 C C . SER A 1 204 ? -2.691 7.790 21.127 1.00 94.88 204 SER A C 1
ATOM 1603 O O . SER A 1 204 ? -3.108 6.831 21.771 1.00 94.88 204 SER A O 1
ATOM 1605 N N . LYS A 1 205 ? -2.785 9.037 21.609 1.00 95.12 205 LYS A N 1
ATOM 1606 C CA . LYS A 1 205 ? -3.542 9.336 22.842 1.00 95.12 205 LYS A CA 1
ATOM 1607 C C . LYS A 1 205 ? -5.031 8.985 22.710 1.00 95.12 205 LYS A C 1
ATOM 1609 O O . LYS A 1 205 ? -5.686 8.780 23.724 1.00 95.12 205 LYS A O 1
ATOM 1614 N N . ASN A 1 206 ? -5.532 8.914 21.476 1.00 95.94 206 ASN A N 1
ATOM 1615 C CA . ASN A 1 206 ? -6.928 8.638 21.142 1.00 95.94 206 ASN A CA 1
ATOM 1616 C C . ASN A 1 206 ? -7.120 7.232 20.538 1.00 95.94 206 ASN A C 1
ATOM 1618 O O . ASN A 1 206 ? -8.107 7.000 19.841 1.00 95.94 206 ASN A O 1
ATOM 1622 N N . ASP A 1 207 ? -6.190 6.292 20.757 1.00 98.06 207 ASP A N 1
ATOM 1623 C CA . ASP A 1 207 ? -6.326 4.930 20.214 1.00 98.06 207 ASP A CA 1
ATOM 1624 C C . ASP A 1 207 ? -7.623 4.259 20.683 1.00 98.06 207 ASP A C 1
ATOM 1626 O O . ASP A 1 207 ? -8.330 3.678 19.866 1.00 98.06 207 ASP A O 1
ATOM 1630 N N . GLU A 1 208 ? -7.987 4.409 21.961 1.00 98.38 208 GLU A N 1
ATOM 1631 C CA . GLU A 1 208 ? -9.231 3.856 22.521 1.00 98.38 208 GLU A CA 1
ATOM 1632 C C . GLU A 1 208 ? -10.484 4.359 21.791 1.00 98.38 208 GLU A C 1
ATOM 1634 O O . GLU A 1 208 ? -11.431 3.601 21.579 1.00 98.38 208 GLU A O 1
ATOM 1639 N N . GLU A 1 209 ? -10.488 5.619 21.346 1.00 98.44 209 GLU A N 1
ATOM 1640 C CA . GLU A 1 209 ? -11.594 6.183 20.569 1.00 98.44 209 GLU A CA 1
ATOM 1641 C C . GLU A 1 209 ? -11.682 5.526 19.182 1.00 98.44 209 GLU A C 1
ATOM 1643 O O . GLU A 1 209 ? -12.765 5.149 18.733 1.00 98.44 209 GLU A O 1
ATOM 1648 N N . CYS A 1 210 ? -10.540 5.326 18.517 1.00 98.44 210 CYS A N 1
ATOM 1649 C CA . CYS A 1 210 ? -10.482 4.683 17.203 1.00 98.44 210 CYS A CA 1
ATOM 1650 C C . CYS A 1 210 ? -10.835 3.187 17.271 1.00 98.44 210 CYS A C 1
ATOM 1652 O O . CYS A 1 210 ? -11.529 2.679 16.388 1.00 98.44 210 CYS A O 1
ATOM 1654 N N . ILE A 1 211 ? -10.386 2.491 18.320 1.00 98.81 211 ILE A N 1
ATOM 1655 C CA . ILE A 1 211 ? -10.715 1.084 18.589 1.00 98.81 211 ILE A CA 1
ATOM 1656 C C . ILE A 1 211 ? -12.213 0.945 18.869 1.00 98.81 211 ILE A C 1
ATOM 1658 O O . ILE A 1 211 ? -12.869 0.077 18.290 1.00 98.81 211 ILE A O 1
ATOM 1662 N N . SER A 1 212 ? -12.771 1.825 19.705 1.00 98.75 212 SER A N 1
ATOM 1663 C CA . SER A 1 212 ? -14.208 1.850 19.999 1.00 98.75 212 SER A CA 1
ATOM 1664 C C . SER A 1 212 ? -15.028 2.076 18.730 1.00 98.75 212 SER A C 1
ATOM 1666 O O . SER A 1 212 ? -15.945 1.303 18.465 1.00 98.75 212 SER A O 1
ATOM 1668 N N . ALA A 1 213 ? -14.641 3.038 17.885 1.00 98.75 213 ALA A N 1
ATOM 1669 C CA . ALA A 1 213 ? -15.296 3.269 16.598 1.00 98.75 213 ALA A CA 1
ATOM 1670 C C . ALA A 1 213 ? -15.225 2.037 15.675 1.00 98.75 213 ALA A C 1
ATOM 1672 O O . ALA A 1 213 ? -16.219 1.672 15.054 1.00 98.75 213 ALA A O 1
ATOM 1673 N N . CYS A 1 214 ? -14.086 1.338 15.615 1.00 98.75 214 CYS A N 1
ATOM 1674 C CA . CYS A 1 214 ? -13.987 0.096 14.841 1.00 98.75 214 CYS A CA 1
ATOM 1675 C C . CYS A 1 214 ? -14.914 -0.999 15.379 1.00 98.75 214 CYS A C 1
ATOM 1677 O O . CYS A 1 214 ? -15.566 -1.684 14.595 1.00 98.75 214 CYS A O 1
ATOM 1679 N N . ASN A 1 215 ? -15.013 -1.144 16.702 1.00 98.81 215 ASN A N 1
ATOM 1680 C CA . ASN A 1 215 ? -15.924 -2.101 17.329 1.00 98.81 215 ASN A CA 1
ATOM 1681 C C . ASN A 1 215 ? -17.397 -1.763 17.051 1.00 98.81 215 ASN A C 1
ATOM 1683 O O . ASN A 1 215 ? -18.162 -2.662 16.708 1.00 98.81 215 ASN A O 1
ATOM 1687 N N . GLU A 1 216 ? -17.782 -0.486 17.149 1.00 98.62 216 GLU A N 1
ATOM 1688 C CA . GLU A 1 216 ? -19.126 0.011 16.805 1.00 98.62 216 GLU A CA 1
ATOM 1689 C C . GLU A 1 216 ? -19.491 -0.296 15.345 1.00 98.62 216 GLU A C 1
ATOM 1691 O O . GLU A 1 216 ? -20.628 -0.658 15.043 1.00 98.62 216 GLU A O 1
ATOM 1696 N N . LEU A 1 217 ? -18.518 -0.166 14.441 1.00 98.50 217 LEU A N 1
ATOM 1697 C CA . LEU A 1 217 ? -18.697 -0.284 12.992 1.00 98.50 217 LEU A CA 1
ATOM 1698 C C . LEU A 1 217 ? -18.369 -1.684 12.449 1.00 98.50 217 LEU A C 1
ATOM 1700 O O . LEU A 1 217 ? -18.412 -1.895 11.239 1.00 98.50 217 LEU A O 1
ATOM 1704 N N . ASN A 1 218 ? -18.060 -2.644 13.327 1.00 98.19 218 ASN A N 1
ATOM 1705 C CA . ASN A 1 218 ? -17.676 -4.012 12.977 1.00 98.19 218 ASN A CA 1
ATOM 1706 C C . ASN A 1 218 ? -16.497 -4.083 11.976 1.00 98.19 218 ASN A C 1
ATOM 1708 O O . ASN A 1 218 ? -16.527 -4.808 10.974 1.00 98.19 218 ASN A O 1
ATOM 1712 N N . ILE A 1 219 ? -15.440 -3.326 12.272 1.00 98.62 219 ILE A N 1
ATOM 1713 C CA . ILE A 1 219 ? -14.174 -3.273 11.532 1.00 98.62 219 ILE A CA 1
ATOM 1714 C C . ILE A 1 219 ? -13.079 -3.929 12.374 1.00 98.62 219 ILE A C 1
ATOM 1716 O O . ILE A 1 219 ? -12.966 -3.664 13.570 1.00 98.62 219 ILE A O 1
ATOM 1720 N N . ALA A 1 220 ? -12.264 -4.784 11.756 1.00 98.75 220 ALA A N 1
ATOM 1721 C CA . ALA A 1 220 ? -11.088 -5.332 12.424 1.00 98.75 220 ALA A CA 1
ATOM 1722 C C . ALA A 1 220 ? -9.962 -4.287 12.434 1.00 98.75 220 ALA A C 1
ATOM 1724 O O . ALA A 1 220 ? -9.706 -3.660 11.410 1.00 98.75 220 ALA A O 1
ATOM 1725 N N . MET A 1 221 ? -9.257 -4.107 13.547 1.00 98.81 221 MET A N 1
ATOM 1726 C CA . MET A 1 221 ? -8.094 -3.221 13.626 1.00 98.81 221 MET A CA 1
ATOM 1727 C C . MET A 1 221 ? -6.872 -3.976 14.136 1.00 98.81 221 MET A C 1
ATOM 1729 O O . MET A 1 221 ? -6.926 -4.656 15.163 1.00 98.81 221 MET A O 1
ATOM 1733 N N . VAL A 1 222 ? -5.762 -3.824 13.416 1.00 98.75 222 VAL A N 1
ATOM 1734 C CA . VAL A 1 222 ? -4.470 -4.441 13.714 1.00 98.75 222 VAL A CA 1
ATOM 1735 C C . VAL A 1 222 ? -3.439 -3.365 14.038 1.00 98.75 222 VAL A C 1
ATOM 1737 O O . VAL A 1 222 ? -3.246 -2.430 13.260 1.00 98.75 222 VAL A O 1
ATOM 1740 N N . PHE A 1 223 ? -2.772 -3.509 15.183 1.00 98.75 223 PHE A N 1
ATOM 1741 C CA . PHE A 1 223 ? -1.644 -2.683 15.608 1.00 98.75 223 PHE A CA 1
ATOM 1742 C C . PHE A 1 223 ? -0.323 -3.401 15.354 1.00 98.75 223 PHE A C 1
ATOM 1744 O O . PHE A 1 223 ? -0.119 -4.510 15.850 1.00 98.75 223 PHE A O 1
ATOM 1751 N N . THR A 1 224 ? 0.583 -2.752 14.622 1.00 98.25 224 THR A N 1
ATOM 1752 C CA . THR A 1 224 ? 1.921 -3.298 14.330 1.00 98.25 224 THR A CA 1
ATOM 1753 C C . THR A 1 224 ? 2.970 -2.903 15.365 1.00 98.25 224 THR A C 1
ATOM 1755 O O . THR A 1 224 ? 3.953 -3.616 15.544 1.00 98.25 224 THR A O 1
ATOM 1758 N N . GLY A 1 225 ? 2.787 -1.765 16.045 1.00 97.38 225 GLY A N 1
ATOM 1759 C CA . GLY A 1 225 ? 3.793 -1.160 16.922 1.00 97.38 225 GLY A CA 1
ATOM 1760 C C . GLY A 1 225 ? 4.957 -0.482 16.186 1.00 97.38 225 GLY A C 1
ATOM 1761 O O . GLY A 1 225 ? 5.855 0.042 16.843 1.00 97.38 225 GLY A O 1
ATOM 1762 N N . VAL A 1 226 ? 4.955 -0.466 14.848 1.00 97.12 226 VAL A N 1
ATOM 1763 C CA . VAL A 1 226 ? 6.044 0.067 14.013 1.00 97.12 226 VAL A CA 1
ATOM 1764 C C . VAL A 1 226 ? 5.487 1.101 13.043 1.00 97.12 226 VAL A C 1
ATOM 1766 O O . VAL A 1 226 ? 4.467 0.872 12.400 1.00 97.12 226 VAL A O 1
ATOM 1769 N N . ARG A 1 227 ? 6.146 2.260 12.943 1.00 97.19 227 ARG A N 1
ATOM 1770 C CA . ARG A 1 227 ? 5.737 3.369 12.071 1.00 97.19 227 ARG A CA 1
ATOM 1771 C C . ARG A 1 227 ? 6.706 3.520 10.900 1.00 97.19 227 ARG A C 1
ATOM 1773 O O . ARG A 1 227 ? 7.868 3.839 11.138 1.00 97.19 227 ARG A O 1
ATOM 1780 N N . HIS A 1 228 ? 6.202 3.436 9.671 1.00 97.38 228 HIS A N 1
ATOM 1781 C CA . HIS A 1 228 ? 6.988 3.607 8.440 1.00 97.38 228 HIS A CA 1
ATOM 1782 C C . HIS A 1 228 ? 6.795 5.005 7.845 1.00 97.38 228 HIS A C 1
ATOM 1784 O O . HIS A 1 228 ? 6.131 5.188 6.829 1.00 97.38 228 HIS A O 1
ATOM 1790 N N . PHE A 1 229 ? 7.327 6.026 8.522 1.00 96.19 229 PHE A N 1
ATOM 1791 C CA . PHE A 1 229 ? 7.182 7.414 8.075 1.00 96.19 229 PHE A CA 1
ATOM 1792 C C . PHE A 1 229 ? 8.246 7.784 7.034 1.00 96.19 229 PHE A C 1
ATOM 1794 O O . PHE A 1 229 ? 9.440 7.591 7.264 1.00 96.19 229 PHE A O 1
ATOM 1801 N N . LYS A 1 230 ? 7.837 8.430 5.940 1.00 94.25 230 LYS A N 1
ATOM 1802 C CA . LYS A 1 230 ? 8.720 8.819 4.839 1.00 94.25 230 LYS A CA 1
ATOM 1803 C C . LYS A 1 230 ? 8.391 10.211 4.303 1.00 94.25 230 LYS A C 1
ATOM 1805 O O . LYS A 1 230 ? 7.326 10.429 3.737 1.00 94.25 230 LYS A O 1
ATOM 1810 N N . HIS A 1 231 ? 9.343 11.134 4.416 1.00 89.94 231 HIS A N 1
ATOM 1811 C CA . HIS A 1 231 ? 9.301 12.434 3.730 1.00 89.94 231 HIS A CA 1
ATOM 1812 C C . HIS A 1 231 ? 9.581 12.267 2.237 1.00 89.94 231 HIS A C 1
ATOM 1814 O O . HIS A 1 231 ? 10.483 11.463 1.892 1.00 89.94 231 HIS A O 1
#

Radius of gyration: 19.21 Å; chains: 1; bounding box: 44×38×54 Å

Secondary structure (DSSP, 8-state):
-HHHHHHHHHH-SSTTTTEEEE-SS-B-HHHHHHHHTS-EEEEEES-B-TTHHHHHHTSTT-EEEE--THHHHS-SSSEEEEEETTEEEEEE-------GGG-EE-SSSPPPHHHHHHHHHHHHHHTTSPSS-EEEEETTEEEEEE-S-SSHHHHHHHHHHHHHHTT---TTEEEEESS---STHHHHHHHTTTEEEEEE----TTHHHHHHHHHHTT-EEEE-S------

pLDDT: mean 96.32, std 3.84, range [74.75, 98.88]

Foldseek 3Di:
DLVLLVQACLLFVPVQAQHEAEDEAADDPNNLVVNVVHHYAEYEYCHHPPPSVVVNCVPVRHHYHHDHCVCLPAPPDQWDWADDPVGIDTDGDPNVPADPVLKDFLAPADQDPFQSLLLSVQQVVQLVAAPQKKFKTTNRHTQFIFHPDPDNLNRLVRRLVSNVVSPHQSAQIEMEGLADDQALSSVVSSLVRRHAEYEHADDHPCVVRNRVSCRVSNHTYMHRVDHSHHD

Sequence (231 aa):
MAEAYRKAYETDTEAPFGGIVIVNRPLDLETATLINNIFTEIIIAPAFEPDVTEFLKKKKNRRLIHYEFSLLEKPLNHLEIKTLTCGYLAQDWDLVNESIENWKIVTNKQPAPEELEAIIYAWKAVSILKSNAIAIAKKDRVLGLGCGQTSRIDAVQLAIWKAKKFGHDLTDSVCASDGFFPFRDCIDTLAKNGISAIIQPGGSKNDEECISACNELNIAMVFTGVRHFKH